Protein AF-A0AAW9N0D4-F1 (afdb_monomer)

Structure (mmCIF, N/CA/C/O backbone):
data_AF-A0AAW9N0D4-F1
#
_entry.id   AF-A0AAW9N0D4-F1
#
loop_
_atom_site.group_PDB
_atom_site.id
_atom_site.type_symbol
_atom_site.label_atom_id
_atom_site.label_alt_id
_atom_site.label_comp_id
_atom_site.label_asym_id
_atom_site.label_entity_id
_atom_site.label_seq_id
_atom_site.pdbx_PDB_ins_code
_atom_site.Cartn_x
_atom_site.Cartn_y
_atom_site.Cartn_z
_atom_site.occupancy
_atom_site.B_iso_or_equiv
_atom_site.auth_seq_id
_atom_site.auth_comp_id
_atom_site.auth_asym_id
_atom_site.auth_atom_id
_atom_site.pdbx_PDB_model_num
ATOM 1 N N . MET A 1 1 ? -12.087 -29.425 14.566 1.00 38.12 1 MET A N 1
ATOM 2 C CA . MET A 1 1 ? -10.823 -29.356 15.328 1.00 38.12 1 MET A CA 1
ATOM 3 C C . MET A 1 1 ? -10.214 -27.996 15.018 1.00 38.12 1 MET A C 1
ATOM 5 O O . MET A 1 1 ? -9.959 -27.741 13.850 1.00 38.12 1 MET A O 1
ATOM 9 N N . ALA A 1 2 ? -10.145 -27.080 15.987 1.00 46.91 2 ALA A N 1
ATOM 10 C CA . ALA A 1 2 ? -9.596 -25.742 15.750 1.00 46.91 2 ALA A CA 1
ATOM 11 C C . ALA A 1 2 ? -8.077 -25.847 15.537 1.00 46.91 2 ALA A C 1
ATOM 13 O O . A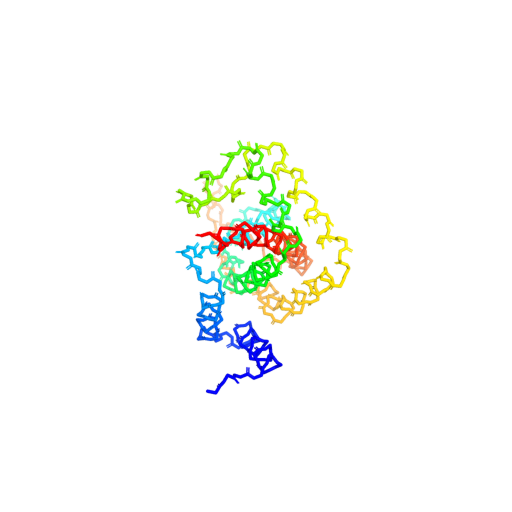LA A 1 2 ? -7.409 -26.554 16.292 1.00 46.91 2 ALA A O 1
ATOM 14 N N . LEU A 1 3 ? -7.551 -25.195 14.497 1.00 52.19 3 LEU A N 1
ATOM 15 C CA . LEU A 1 3 ? -6.110 -25.144 14.252 1.00 52.19 3 LEU A CA 1
ATOM 16 C C . LEU A 1 3 ? -5.419 -24.355 15.383 1.00 52.19 3 LEU A C 1
ATOM 18 O O . LEU A 1 3 ? -5.958 -23.334 15.818 1.00 52.19 3 LEU A O 1
ATOM 22 N N . PRO A 1 4 ? -4.238 -24.786 15.858 1.00 65.06 4 PRO A N 1
ATOM 23 C CA . PRO A 1 4 ? -3.423 -24.008 16.787 1.00 65.06 4 PRO A CA 1
ATOM 24 C C . PRO A 1 4 ? -3.141 -22.595 16.249 1.00 65.06 4 PRO A C 1
ATOM 26 O O . PRO A 1 4 ? -2.907 -22.413 15.054 1.00 65.06 4 PRO A O 1
ATOM 29 N N . ILE A 1 5 ? -3.085 -21.589 17.129 1.00 62.81 5 ILE A N 1
ATOM 30 C CA . ILE A 1 5 ? -2.833 -20.174 16.766 1.00 62.81 5 ILE A CA 1
ATOM 31 C C . ILE A 1 5 ? -1.529 -20.015 15.957 1.00 62.81 5 ILE A C 1
ATOM 33 O O . ILE A 1 5 ? -1.452 -19.227 15.012 1.00 62.81 5 ILE A O 1
ATOM 37 N N . THR A 1 6 ? -0.506 -20.806 16.284 1.00 67.31 6 THR A N 1
ATOM 38 C CA . THR A 1 6 ? 0.777 -20.873 15.568 1.00 67.31 6 THR A CA 1
ATOM 39 C C . THR A 1 6 ? 0.641 -21.357 14.125 1.00 67.31 6 THR A C 1
ATOM 41 O O . THR A 1 6 ? 1.399 -20.904 13.265 1.00 67.31 6 THR A O 1
ATOM 44 N N . ASP A 1 7 ? -0.320 -22.234 13.840 1.00 75.75 7 ASP A N 1
ATOM 45 C CA . ASP A 1 7 ? -0.542 -22.791 12.505 1.00 75.75 7 ASP A CA 1
ATOM 46 C C . ASP A 1 7 ? -1.351 -21.833 11.626 1.00 75.75 7 ASP A C 1
ATOM 48 O O . ASP A 1 7 ? -1.064 -21.705 10.438 1.00 75.75 7 ASP A O 1
ATOM 52 N N . ILE A 1 8 ? -2.273 -21.064 12.217 1.00 78.25 8 ILE A N 1
ATOM 53 C CA . ILE A 1 8 ? -3.014 -20.002 11.515 1.00 78.25 8 ILE A CA 1
ATOM 54 C C . ILE A 1 8 ? -2.066 -18.878 11.073 1.00 78.25 8 ILE A C 1
ATOM 56 O O . ILE A 1 8 ? -2.116 -18.443 9.922 1.00 78.25 8 ILE A O 1
ATOM 60 N N . LYS A 1 9 ? -1.140 -18.446 11.943 1.00 80.00 9 LYS A N 1
ATOM 61 C CA . LYS A 1 9 ? -0.142 -17.418 11.594 1.00 80.00 9 LYS A CA 1
ATOM 62 C C . LYS A 1 9 ? 0.775 -17.872 10.453 1.00 80.00 9 LYS A C 1
ATOM 64 O O . LYS A 1 9 ? 1.049 -17.097 9.539 1.00 80.00 9 LYS A O 1
ATOM 69 N N . LYS A 1 10 ? 1.228 -19.130 10.484 1.00 84.31 10 LYS A N 1
ATOM 70 C CA . LYS A 1 10 ? 2.036 -19.720 9.403 1.00 84.31 10 LYS A CA 1
ATOM 71 C C . LYS A 1 10 ? 1.251 -19.836 8.099 1.00 84.31 10 LYS A C 1
ATOM 73 O O . LYS A 1 10 ? 1.800 -19.545 7.039 1.00 84.31 10 LYS A O 1
ATOM 78 N N . LEU A 1 11 ? -0.022 -20.224 8.170 1.00 86.06 11 LEU A N 1
ATOM 79 C CA . LEU A 1 11 ? -0.902 -20.285 7.007 1.00 86.06 11 LEU A CA 1
ATOM 80 C C . LEU A 1 11 ? -1.052 -18.903 6.360 1.00 86.06 11 LEU A C 1
ATOM 82 O O . LEU A 1 11 ? -0.846 -18.785 5.156 1.00 86.06 11 LEU A O 1
ATOM 86 N N . HIS A 1 12 ? -1.313 -17.858 7.152 1.00 85.69 12 HIS A N 1
ATOM 87 C CA . HIS A 1 12 ? -1.413 -16.484 6.650 1.00 85.69 12 HIS A CA 1
ATOM 88 C C . HIS A 1 12 ? -0.135 -16.056 5.920 1.00 85.69 12 HIS A C 1
ATOM 90 O O . HIS A 1 12 ? -0.193 -15.606 4.780 1.00 85.69 12 HIS A O 1
ATOM 96 N N . GLN A 1 13 ? 1.032 -16.282 6.532 1.00 86.44 13 GLN A N 1
ATOM 97 C CA . GLN A 1 13 ? 2.329 -15.977 5.916 1.00 86.44 13 GLN A CA 1
ATOM 98 C C . GLN A 1 13 ? 2.561 -16.760 4.615 1.00 86.44 13 GLN A C 1
ATOM 100 O O . GLN A 1 13 ? 3.104 -16.219 3.654 1.00 86.44 13 GLN A O 1
ATOM 105 N N . SER A 1 14 ? 2.141 -18.028 4.562 1.00 88.56 14 SER A N 1
ATOM 106 C CA . SER A 1 14 ? 2.265 -18.853 3.358 1.00 88.56 14 SER A CA 1
ATOM 107 C C . SER A 1 14 ? 1.363 -18.362 2.227 1.00 88.56 14 SER A C 1
ATOM 109 O O . SER A 1 14 ? 1.796 -18.334 1.075 1.00 88.56 14 SER A O 1
ATOM 111 N N . LEU A 1 15 ? 0.116 -17.996 2.531 1.00 90.31 15 LEU A N 1
ATOM 112 C CA . LEU A 1 15 ? -0.821 -17.464 1.542 1.00 90.31 15 LEU A CA 1
ATOM 113 C C . LEU A 1 15 ? -0.345 -16.101 1.030 1.00 90.31 15 LEU A C 1
ATOM 115 O O . LEU A 1 15 ? -0.312 -15.876 -0.177 1.00 90.31 15 LEU A O 1
ATOM 119 N N . GLU A 1 16 ? 0.115 -15.226 1.925 1.00 88.81 16 GLU A N 1
ATOM 120 C CA . GLU A 1 16 ? 0.680 -13.927 1.556 1.00 88.81 16 GLU A CA 1
ATOM 121 C C . GLU A 1 16 ? 1.891 -14.098 0.629 1.00 88.81 16 GLU A C 1
ATOM 123 O O . GLU A 1 16 ? 1.970 -13.484 -0.439 1.00 88.81 16 GLU A O 1
ATOM 128 N N . TYR A 1 17 ? 2.802 -15.009 0.982 1.00 90.31 17 TYR A N 1
ATOM 129 C CA . TYR A 1 17 ? 3.951 -15.334 0.148 1.00 90.31 17 TYR A CA 1
ATOM 130 C C . TYR A 1 17 ? 3.528 -15.824 -1.243 1.00 90.31 17 TYR A C 1
ATOM 132 O O . TYR A 1 17 ? 4.054 -15.352 -2.252 1.00 90.31 17 TYR A O 1
ATOM 140 N N . ASN A 1 18 ? 2.572 -16.751 -1.325 1.00 90.19 18 ASN A N 1
ATOM 141 C CA . ASN A 1 18 ? 2.100 -17.288 -2.600 1.00 90.19 18 ASN A CA 1
ATOM 142 C C . ASN A 1 18 ? 1.414 -16.222 -3.461 1.00 90.19 18 ASN A C 1
ATOM 144 O O . ASN A 1 18 ? 1.662 -16.146 -4.667 1.00 90.19 18 ASN A O 1
ATOM 148 N N . PHE A 1 19 ? 0.612 -15.357 -2.848 1.00 91.75 19 PHE A N 1
ATOM 149 C CA . PHE A 1 19 ? -0.023 -14.244 -3.539 1.00 91.75 19 PHE A CA 1
ATOM 150 C C . PHE A 1 19 ? 1.011 -13.269 -4.120 1.00 91.75 19 PHE A C 1
ATOM 152 O O . PHE A 1 19 ? 0.961 -12.940 -5.309 1.00 91.75 19 PHE A O 1
ATOM 159 N N . LEU A 1 20 ? 1.983 -12.847 -3.307 1.00 90.56 20 LEU A N 1
ATOM 160 C CA . LEU A 1 20 ? 2.999 -11.879 -3.715 1.00 90.56 20 LEU A CA 1
ATOM 161 C C . LEU A 1 20 ? 3.989 -12.474 -4.721 1.00 90.56 20 LEU A C 1
ATOM 163 O O . LEU A 1 20 ? 4.249 -11.883 -5.770 1.00 90.56 20 LEU A O 1
ATOM 167 N N . TYR A 1 21 ? 4.560 -13.638 -4.416 1.00 90.31 21 TYR A N 1
ATOM 168 C CA . TYR A 1 21 ? 5.722 -14.153 -5.138 1.00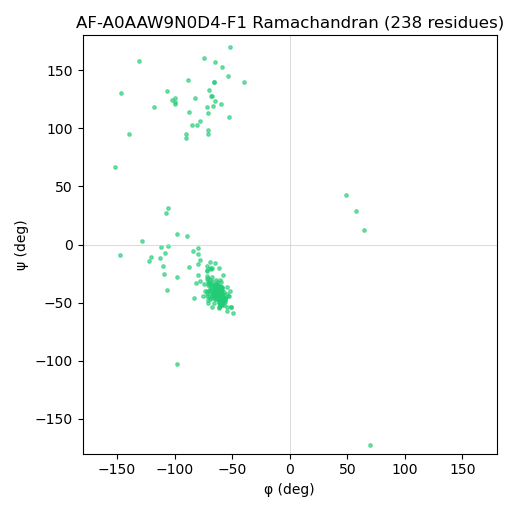 90.31 21 TYR A CA 1
ATOM 169 C C . TYR A 1 21 ? 5.386 -15.177 -6.219 1.00 90.31 21 TYR A C 1
ATOM 171 O O . TYR A 1 21 ? 6.119 -15.253 -7.208 1.00 90.31 21 TYR A O 1
ATOM 179 N N . ASN A 1 22 ? 4.285 -15.914 -6.064 1.00 89.38 22 ASN A N 1
ATOM 180 C CA . ASN A 1 22 ? 3.836 -16.926 -7.024 1.00 89.38 22 ASN A CA 1
ATOM 181 C C . ASN A 1 22 ? 2.627 -16.460 -7.850 1.00 89.38 22 ASN A C 1
ATOM 183 O O . ASN A 1 22 ? 2.193 -17.174 -8.750 1.00 89.38 22 ASN A O 1
ATOM 187 N N . LYS A 1 23 ? 2.123 -15.242 -7.591 1.00 87.62 23 LYS A N 1
ATOM 188 C CA . LYS A 1 23 ? 0.965 -14.636 -8.271 1.00 87.62 23 LYS A CA 1
ATOM 189 C C . LYS A 1 23 ? -0.308 -15.481 -8.156 1.00 87.62 23 LYS A C 1
ATOM 191 O O . LYS A 1 23 ? -1.164 -15.426 -9.038 1.00 87.62 23 LYS A O 1
ATOM 196 N N . ASP A 1 24 ? -0.429 -16.253 -7.079 1.00 89.38 24 ASP A N 1
ATOM 197 C CA . ASP A 1 24 ? -1.592 -17.100 -6.841 1.00 89.38 24 ASP A CA 1
ATOM 198 C C . ASP A 1 24 ? -2.769 -16.266 -6.317 1.00 89.38 24 ASP A C 1
ATOM 200 O O . ASP A 1 24 ? -2.792 -15.830 -5.165 1.00 89.38 24 ASP A O 1
ATOM 204 N N . LEU A 1 25 ? -3.762 -16.044 -7.179 1.00 86.56 25 LEU A N 1
ATOM 205 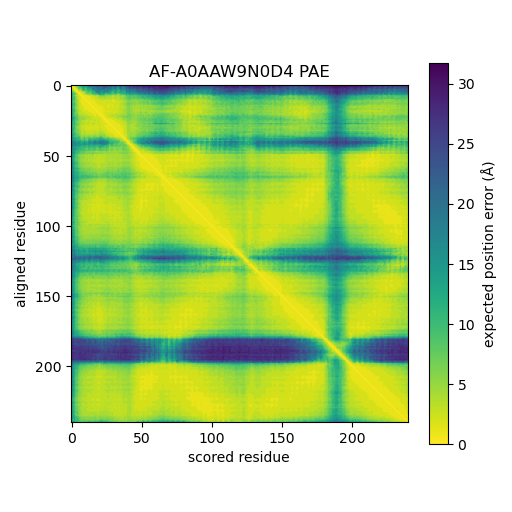C CA . LEU A 1 25 ? -4.971 -15.298 -6.829 1.00 86.56 25 LEU A CA 1
ATOM 206 C C . LEU A 1 25 ? -5.837 -16.040 -5.804 1.00 86.56 25 LEU A C 1
ATOM 208 O O . LEU A 1 25 ? -6.512 -15.391 -5.006 1.00 86.56 25 LEU A O 1
ATOM 212 N N . ASN A 1 26 ? -5.791 -17.376 -5.765 1.00 87.31 26 ASN A N 1
ATOM 213 C CA . ASN A 1 26 ? -6.556 -18.146 -4.783 1.00 87.31 26 ASN A CA 1
ATOM 214 C C . ASN A 1 26 ? -6.059 -17.869 -3.368 1.00 87.31 26 ASN A C 1
ATOM 216 O O . ASN A 1 26 ? -6.865 -17.738 -2.450 1.00 87.31 26 ASN A O 1
ATOM 220 N N . SER A 1 27 ? -4.746 -17.692 -3.204 1.00 88.56 27 SER A N 1
ATOM 221 C CA . SER A 1 27 ? -4.169 -17.303 -1.921 1.00 88.56 27 SER A CA 1
ATOM 222 C C . SER A 1 27 ? -4.734 -15.972 -1.409 1.00 88.56 27 SER A C 1
ATOM 224 O O . SER A 1 27 ? -5.032 -15.857 -0.224 1.00 88.56 27 SER A O 1
ATOM 226 N N . MET A 1 28 ? -4.990 -15.000 -2.293 1.00 86.38 28 MET A N 1
ATOM 227 C CA . MET A 1 28 ? -5.658 -13.747 -1.919 1.00 86.38 28 MET A CA 1
ATOM 228 C C . MET A 1 28 ? -7.119 -13.961 -1.513 1.00 86.38 28 MET A C 1
ATOM 230 O O . MET A 1 28 ? -7.565 -13.407 -0.513 1.00 86.38 28 MET A O 1
ATOM 234 N N . HIS A 1 29 ? -7.872 -14.761 -2.272 1.00 85.44 29 HIS A N 1
ATOM 235 C CA . HIS A 1 29 ? -9.265 -15.063 -1.933 1.00 85.44 29 HIS A CA 1
ATOM 236 C C . HIS A 1 29 ? -9.383 -15.727 -0.559 1.00 85.44 29 HIS A C 1
ATOM 238 O O . HIS A 1 29 ? -10.258 -15.361 0.222 1.00 85.44 29 HIS A O 1
ATOM 244 N N . LEU A 1 30 ? -8.470 -16.646 -0.239 1.00 85.94 30 LEU A N 1
ATOM 245 C CA . LEU A 1 30 ? -8.408 -17.285 1.072 1.00 85.94 30 LEU A CA 1
ATOM 246 C C . LEU A 1 30 ? -8.044 -16.286 2.178 1.00 85.94 30 LEU A C 1
ATOM 248 O O . LEU A 1 30 ? -8.697 -16.292 3.216 1.00 85.94 30 LEU A O 1
ATOM 252 N N . LEU A 1 31 ? -7.074 -15.390 1.952 1.00 85.56 31 LEU A N 1
ATOM 253 C CA . LEU A 1 31 ? -6.739 -14.325 2.909 1.00 85.56 31 LEU A CA 1
ATOM 254 C C . LEU A 1 31 ? -7.937 -13.412 3.203 1.00 85.56 31 LEU A C 1
ATOM 256 O O . LEU A 1 31 ? -8.205 -13.109 4.364 1.00 85.56 31 LEU A O 1
ATOM 260 N N . LEU A 1 32 ? -8.692 -13.014 2.173 1.00 84.69 32 LEU A N 1
ATOM 261 C CA . LEU A 1 32 ? -9.910 -12.217 2.352 1.00 84.69 32 LEU A CA 1
ATOM 262 C C . LEU A 1 32 ? -10.962 -12.973 3.154 1.00 84.69 32 LEU A C 1
ATOM 264 O O . LEU A 1 32 ? -11.491 -12.421 4.108 1.00 84.69 32 LEU A O 1
ATOM 268 N N . GLN A 1 33 ? -11.221 -14.238 2.821 1.00 84.25 33 GLN A N 1
ATOM 269 C CA . GLN A 1 33 ? -12.181 -15.056 3.564 1.00 84.25 33 GLN A CA 1
ATOM 270 C C . GLN A 1 33 ? -11.771 -15.235 5.030 1.00 84.25 33 GLN A C 1
ATOM 272 O O . GLN A 1 33 ? -12.620 -15.213 5.919 1.00 84.25 33 GLN A O 1
ATOM 277 N N . MET A 1 34 ? -10.474 -15.400 5.306 1.00 83.06 34 MET A N 1
ATOM 278 C CA . MET A 1 34 ? -9.965 -15.467 6.677 1.00 83.06 34 MET A CA 1
ATOM 279 C C . MET A 1 34 ? -10.247 -14.163 7.430 1.00 83.06 34 MET A C 1
ATOM 281 O O . MET A 1 34 ? -10.783 -14.207 8.535 1.00 83.06 34 MET A O 1
ATOM 285 N N . LEU A 1 35 ? -9.975 -13.012 6.814 1.00 80.12 35 LEU A N 1
ATOM 286 C CA . LEU A 1 35 ? -10.256 -11.704 7.409 1.00 80.12 35 LEU A CA 1
ATOM 287 C C . LEU A 1 35 ? -11.754 -11.440 7.582 1.00 80.12 35 LEU A C 1
ATOM 289 O O . LEU A 1 35 ? -12.167 -10.940 8.624 1.00 80.12 35 LEU A O 1
ATOM 293 N N . GLU A 1 36 ? -12.583 -11.805 6.606 1.00 81.19 36 GLU A N 1
ATOM 294 C CA . GLU A 1 36 ? -14.041 -11.686 6.691 1.00 81.19 36 GLU A CA 1
ATOM 295 C C . GLU A 1 36 ? -14.600 -12.490 7.868 1.00 81.19 36 GLU A C 1
ATOM 297 O O . GLU A 1 36 ? -15.452 -11.989 8.604 1.00 81.19 36 GLU A O 1
ATOM 302 N N . ASN A 1 37 ? -14.070 -13.694 8.098 1.00 78.31 37 ASN A N 1
ATOM 303 C CA . ASN A 1 37 ? -14.450 -14.532 9.232 1.00 78.31 37 ASN A CA 1
ATOM 304 C C . ASN A 1 37 ? -13.949 -13.980 10.577 1.00 78.31 37 ASN A C 1
ATOM 306 O O . ASN A 1 37 ? -14.683 -14.042 11.563 1.00 78.31 37 ASN A O 1
ATOM 310 N N . GLU A 1 38 ? -12.726 -13.439 10.637 1.00 72.44 38 GLU A N 1
ATOM 311 C CA . GLU A 1 38 ? -12.159 -12.853 11.863 1.00 72.44 38 GLU A CA 1
ATOM 312 C C . GLU A 1 38 ? -12.863 -11.548 12.270 1.00 72.44 38 GLU A C 1
ATOM 314 O O . GLU A 1 38 ? -13.104 -11.308 13.454 1.00 72.44 38 GLU A O 1
ATOM 319 N N . VAL A 1 39 ? -13.197 -10.705 11.292 1.00 68.06 39 VAL A N 1
ATOM 320 C CA . VAL A 1 39 ? -13.593 -9.306 11.513 1.00 68.06 39 VAL A CA 1
ATOM 321 C C . VAL A 1 39 ? -15.095 -9.069 11.276 1.00 68.06 39 VAL A C 1
ATOM 323 O O . VAL A 1 39 ? -15.613 -7.999 11.580 1.00 68.06 39 VAL A O 1
ATOM 326 N N . LYS A 1 40 ? -15.843 -10.063 10.769 1.00 67.06 40 LYS A N 1
ATOM 327 C CA . LYS A 1 40 ? -17.250 -9.901 10.335 1.00 67.06 40 LYS A CA 1
ATOM 328 C C . LYS A 1 40 ? -17.421 -8.675 9.424 1.00 67.06 40 LYS A C 1
ATOM 330 O O . LYS A 1 40 ? -18.366 -7.896 9.569 1.00 67.06 40 LYS A O 1
ATOM 335 N N . LEU A 1 41 ? -16.475 -8.499 8.499 1.00 62.28 41 LEU A N 1
ATOM 336 C CA . LEU A 1 41 ? -16.395 -7.367 7.574 1.00 62.28 41 LEU A CA 1
ATOM 337 C C . LEU A 1 41 ? -17.716 -7.172 6.822 1.00 62.28 41 LEU A C 1
ATOM 339 O O . LEU A 1 41 ? -18.050 -7.950 5.933 1.00 62.28 41 LEU A O 1
ATOM 343 N N . LYS A 1 42 ? -18.457 -6.100 7.125 1.00 58.38 42 LYS A N 1
ATOM 344 C CA . LYS A 1 42 ? -19.687 -5.778 6.382 1.00 58.38 42 LYS A CA 1
ATOM 345 C C . LYS A 1 42 ? -19.392 -5.118 5.026 1.00 58.38 42 LYS A C 1
ATOM 347 O O . LYS A 1 42 ? -20.178 -5.291 4.097 1.00 58.38 42 LYS A O 1
ATOM 352 N N . LYS A 1 43 ? -18.293 -4.348 4.891 1.00 63.00 43 LYS A N 1
ATOM 353 C CA . LYS A 1 43 ? -17.963 -3.550 3.683 1.00 63.00 43 LYS A CA 1
ATOM 354 C C . LYS A 1 43 ? -16.447 -3.341 3.470 1.00 63.00 43 LYS A C 1
ATOM 356 O O . LYS A 1 43 ? -15.963 -2.213 3.499 1.00 63.00 43 LYS A O 1
ATOM 361 N N . PHE A 1 44 ? -15.692 -4.405 3.189 1.00 67.88 44 PHE A N 1
ATOM 362 C CA . PHE A 1 44 ? -14.268 -4.294 2.837 1.00 67.88 44 PHE A CA 1
ATOM 363 C C . PHE A 1 44 ? -14.075 -3.708 1.425 1.00 67.88 44 PHE A C 1
ATOM 365 O O . PHE A 1 44 ? -14.530 -4.285 0.436 1.00 67.88 44 PHE A O 1
ATOM 372 N N . LYS A 1 45 ? -13.411 -2.548 1.302 1.00 71.81 45 LYS A N 1
ATOM 373 C CA . LYS A 1 45 ? -13.089 -1.922 0.004 1.00 71.81 45 LYS A CA 1
ATOM 374 C C . LYS A 1 45 ? -11.671 -1.334 0.012 1.00 71.81 45 LYS A C 1
ATOM 376 O O . LYS A 1 45 ? -11.502 -0.183 0.430 1.00 71.81 45 LYS A O 1
ATOM 381 N N . PRO A 1 46 ? -10.659 -2.080 -0.469 1.00 78.88 46 PRO A N 1
ATOM 382 C CA . PRO A 1 46 ? -9.290 -1.589 -0.507 1.00 78.88 46 PRO A CA 1
ATOM 383 C C . PRO A 1 46 ? -9.184 -0.409 -1.476 1.00 78.88 46 PRO A C 1
ATOM 385 O O . PRO A 1 46 ? -9.804 -0.387 -2.543 1.00 78.88 46 PRO A O 1
ATOM 388 N N . LYS A 1 47 ? -8.403 0.600 -1.089 1.00 79.88 47 LYS A N 1
ATOM 389 C CA . LYS A 1 47 ? -8.142 1.783 -1.917 1.00 79.88 47 LYS A CA 1
ATOM 390 C C . LYS A 1 47 ? -6.760 1.658 -2.543 1.00 79.88 47 LYS A C 1
ATOM 392 O O . LYS A 1 47 ? -5.779 1.567 -1.816 1.00 79.88 47 LYS A O 1
ATOM 397 N N . TYR A 1 48 ? -6.699 1.738 -3.871 1.00 87.62 48 TYR A N 1
ATOM 398 C CA . TYR A 1 48 ? -5.452 1.717 -4.637 1.00 87.62 48 TYR A CA 1
ATOM 399 C C . TYR A 1 48 ? -5.036 3.131 -5.033 1.00 87.62 48 TYR A C 1
ATOM 401 O O . TYR A 1 48 ? -5.790 3.863 -5.681 1.00 87.62 48 TYR A O 1
ATOM 409 N N . TYR A 1 49 ? -3.834 3.542 -4.646 1.00 91.06 49 TYR A N 1
ATOM 410 C CA . TYR A 1 49 ? -3.310 4.875 -4.933 1.00 91.06 49 TYR A CA 1
ATOM 411 C C . TYR A 1 49 ? -1.793 4.925 -5.127 1.00 91.06 49 TYR A C 1
ATOM 413 O O . TYR A 1 49 ? -1.286 5.961 -5.583 1.00 91.06 49 TYR A O 1
ATOM 421 N N . CYS A 1 50 ? -1.071 3.839 -4.841 1.00 95.38 50 CYS A N 1
ATOM 422 C CA . CYS A 1 50 ? 0.376 3.767 -5.024 1.00 95.38 50 CYS A CA 1
ATOM 423 C C . CYS A 1 50 ? 0.779 4.082 -6.468 1.00 95.38 50 CYS A C 1
ATOM 425 O O . CYS A 1 50 ? 1.617 4.960 -6.694 1.00 95.38 50 CYS A O 1
ATOM 427 N N . MET A 1 51 ? 0.113 3.479 -7.457 1.00 96.56 51 MET A N 1
ATOM 428 C CA . MET A 1 51 ? 0.428 3.722 -8.869 1.00 96.56 51 MET A CA 1
ATOM 429 C C . MET A 1 51 ? 0.208 5.188 -9.280 1.00 96.56 51 MET A C 1
ATOM 431 O O . MET A 1 51 ? 1.029 5.792 -9.970 1.00 96.56 51 MET A O 1
ATOM 435 N N . LYS A 1 52 ? -0.841 5.838 -8.756 1.00 96.06 52 LYS A N 1
ATOM 436 C CA . LYS A 1 52 ? -1.091 7.276 -8.972 1.00 96.06 52 LYS A CA 1
ATOM 437 C C . LYS A 1 52 ? 0.024 8.152 -8.386 1.00 96.06 52 LYS A C 1
ATOM 439 O O . LYS A 1 52 ? 0.294 9.239 -8.904 1.00 96.06 52 LYS A O 1
ATOM 444 N N . SER A 1 53 ? 0.623 7.745 -7.270 1.00 96.31 53 SER A N 1
ATOM 445 C CA . SER A 1 53 ? 1.764 8.434 -6.653 1.00 96.31 53 SER A CA 1
ATOM 446 C C . SER A 1 53 ? 3.040 8.250 -7.481 1.00 96.31 53 SER A C 1
ATOM 448 O O . SER A 1 53 ? 3.719 9.231 -7.796 1.00 96.31 53 SER A O 1
ATOM 450 N N . ILE A 1 54 ? 3.292 7.018 -7.933 1.00 97.56 54 ILE A N 1
ATOM 451 C CA . ILE A 1 54 ? 4.407 6.662 -8.817 1.00 97.56 54 ILE A CA 1
ATOM 452 C C . ILE A 1 54 ? 4.339 7.456 -10.122 1.00 97.56 54 ILE A C 1
ATOM 454 O O . ILE A 1 54 ? 5.295 8.156 -10.457 1.00 97.56 54 ILE A O 1
ATOM 458 N N . ASN A 1 55 ? 3.193 7.441 -10.807 1.00 97.00 55 ASN A N 1
ATOM 459 C CA . ASN A 1 55 ? 2.995 8.162 -12.066 1.00 97.00 55 ASN A CA 1
ATOM 460 C C . ASN A 1 55 ? 3.266 9.663 -11.906 1.00 97.00 55 ASN A C 1
ATOM 462 O O . ASN A 1 55 ? 3.939 10.262 -12.741 1.00 97.00 55 ASN A O 1
ATOM 466 N N . ARG A 1 56 ? 2.833 10.274 -10.793 1.00 96.81 56 ARG A N 1
ATOM 467 C CA . ARG A 1 56 ? 3.147 11.680 -10.482 1.00 96.81 56 ARG A CA 1
ATOM 468 C C . ARG A 1 56 ? 4.645 11.912 -10.262 1.00 96.81 56 ARG A C 1
ATOM 470 O O . ARG A 1 56 ? 5.174 12.908 -10.749 1.00 96.81 56 ARG A O 1
ATOM 477 N N . SER A 1 57 ? 5.322 11.024 -9.537 1.00 97.06 57 SER A N 1
ATOM 478 C CA . SER A 1 57 ? 6.760 11.128 -9.252 1.00 97.06 57 SER A CA 1
ATOM 479 C C . SER A 1 57 ? 7.605 10.994 -10.523 1.00 97.06 57 SER A C 1
ATOM 481 O O . SER A 1 57 ? 8.423 11.865 -10.821 1.00 97.06 57 SER A O 1
ATOM 483 N N . VAL A 1 58 ? 7.343 9.956 -11.319 1.00 96.94 58 VAL A N 1
ATOM 484 C CA . VAL A 1 58 ? 8.047 9.683 -12.580 1.00 96.94 58 VAL A CA 1
ATOM 485 C C . VAL A 1 58 ? 7.741 10.752 -13.630 1.00 96.94 58 VAL A C 1
ATOM 487 O O . VAL A 1 58 ? 8.641 11.222 -14.325 1.00 96.94 58 VAL A O 1
ATOM 490 N N . SER A 1 59 ? 6.492 11.220 -13.714 1.00 96.19 59 SER A N 1
ATOM 491 C CA . SER A 1 59 ? 6.137 12.303 -14.636 1.00 96.19 59 SER A CA 1
ATOM 492 C C . SER A 1 59 ? 6.930 13.578 -14.380 1.00 96.19 59 SER A C 1
ATOM 494 O O . SER A 1 59 ? 7.273 14.273 -15.335 1.00 96.19 59 SER A O 1
ATOM 496 N N . ARG A 1 60 ? 7.214 13.897 -13.112 1.00 95.69 60 ARG A N 1
ATOM 497 C CA . ARG A 1 60 ? 8.022 15.065 -12.746 1.00 95.69 60 ARG A CA 1
ATOM 498 C C . ARG A 1 60 ? 9.489 14.880 -13.117 1.00 95.69 60 ARG A C 1
ATOM 500 O O . ARG A 1 60 ? 10.117 15.848 -13.524 1.00 95.69 60 ARG A O 1
ATOM 507 N N . SER A 1 61 ? 10.032 13.663 -13.023 1.00 94.94 61 SER A N 1
ATOM 508 C CA . SER A 1 61 ? 11.417 13.404 -13.443 1.00 94.94 61 SER A CA 1
ATOM 509 C C . SER A 1 61 ? 11.615 13.437 -14.957 1.00 94.94 61 SER A C 1
ATOM 511 O O . SER A 1 61 ? 12.745 13.595 -15.390 1.00 94.94 61 SER A O 1
ATOM 513 N N . LEU A 1 62 ? 10.545 13.319 -15.748 1.00 93.94 62 LEU A N 1
ATOM 514 C CA . LEU A 1 62 ? 10.578 13.344 -17.215 1.00 93.94 62 LEU A CA 1
ATOM 515 C C . LEU A 1 62 ? 9.993 14.648 -17.787 1.00 93.94 62 LEU A C 1
ATOM 517 O O . LEU A 1 62 ? 9.452 14.655 -18.890 1.00 93.94 62 LEU A O 1
ATOM 521 N N . TYR A 1 63 ? 10.043 15.757 -17.037 1.00 93.00 63 TYR A N 1
ATOM 522 C CA . TYR A 1 63 ? 9.406 17.016 -17.447 1.00 93.00 63 TYR A CA 1
ATOM 523 C C . TYR A 1 63 ? 9.948 17.571 -18.775 1.00 93.00 63 TYR A C 1
ATOM 525 O O . TYR A 1 63 ? 9.189 18.204 -19.502 1.00 93.00 63 TYR A O 1
ATOM 533 N N . TYR A 1 64 ? 11.223 17.305 -19.073 1.00 90.06 64 TYR A N 1
ATOM 534 C CA . TYR A 1 64 ? 11.953 17.767 -20.257 1.00 90.06 64 TYR A CA 1
ATOM 535 C C . TYR A 1 64 ? 11.661 16.947 -21.522 1.00 90.06 64 TYR A C 1
ATOM 537 O O . TYR A 1 64 ? 12.202 17.251 -22.580 1.00 90.06 64 TYR A O 1
ATOM 545 N N . ARG A 1 65 ? 10.852 15.884 -21.421 1.00 89.25 65 ARG A N 1
ATOM 546 C CA . ARG A 1 65 ? 10.572 14.969 -22.529 1.00 89.25 65 ARG A CA 1
ATOM 547 C C . ARG A 1 65 ? 9.169 15.152 -23.090 1.00 89.25 65 ARG A C 1
ATOM 549 O O . ARG A 1 65 ? 8.181 15.078 -22.355 1.00 89.25 65 ARG A O 1
ATOM 556 N N . ASP A 1 66 ? 9.077 15.246 -24.411 1.00 85.94 66 ASP A N 1
ATOM 557 C CA . ASP A 1 66 ? 7.796 15.356 -25.120 1.00 85.94 66 ASP A CA 1
ATOM 558 C C . ASP A 1 66 ? 6.988 14.048 -25.101 1.00 85.94 66 ASP A C 1
ATOM 560 O O . ASP A 1 66 ? 5.757 14.058 -25.129 1.00 85.94 66 ASP A O 1
ATOM 564 N N . ASP A 1 67 ? 7.663 12.900 -25.025 1.00 89.12 67 ASP A N 1
ATOM 565 C CA . ASP A 1 67 ? 7.063 11.562 -24.983 1.00 89.12 67 ASP A CA 1
ATOM 566 C C . ASP A 1 67 ? 6.744 11.070 -23.560 1.00 89.12 67 ASP A C 1
ATOM 568 O O . ASP A 1 67 ? 6.309 9.928 -23.385 1.00 89.12 67 ASP A O 1
ATOM 572 N N . LYS A 1 68 ? 6.880 11.920 -22.528 1.00 91.69 68 LYS A N 1
ATOM 573 C CA . LYS A 1 68 ? 6.707 11.523 -21.115 1.00 91.69 68 LYS A CA 1
ATOM 574 C C . LYS A 1 68 ? 5.394 10.791 -20.837 1.00 91.69 68 LYS A C 1
ATOM 576 O O . LYS A 1 68 ? 5.378 9.809 -20.105 1.00 91.69 68 LYS A O 1
ATOM 581 N N . ASN A 1 69 ? 4.290 11.231 -21.443 1.00 92.12 69 ASN A N 1
ATOM 582 C CA . ASN A 1 69 ? 2.972 10.629 -21.223 1.00 92.12 69 ASN A CA 1
ATOM 583 C C . ASN A 1 69 ? 2.902 9.200 -21.774 1.00 92.12 69 ASN A C 1
ATOM 585 O O . ASN A 1 69 ? 2.245 8.343 -21.184 1.00 92.12 69 ASN A O 1
ATOM 589 N N . TYR A 1 70 ? 3.586 8.935 -22.888 1.00 90.62 70 TYR A N 1
ATOM 590 C CA . TYR A 1 70 ? 3.673 7.602 -23.473 1.00 90.62 70 TYR A CA 1
ATOM 591 C C . TYR A 1 70 ? 4.555 6.684 -22.620 1.00 90.62 70 TYR A C 1
ATOM 593 O O . TYR A 1 70 ? 4.156 5.556 -22.321 1.00 90.62 70 TYR A O 1
ATOM 601 N N . ILE A 1 71 ? 5.684 7.200 -22.124 1.00 93.38 71 ILE A N 1
ATOM 602 C CA . ILE A 1 71 ? 6.547 6.481 -21.178 1.00 93.38 71 ILE A CA 1
ATOM 603 C C . ILE A 1 71 ? 5.766 6.107 -19.911 1.00 93.38 71 ILE A C 1
ATOM 605 O O . ILE A 1 71 ? 5.757 4.942 -19.527 1.00 93.38 71 ILE A O 1
ATOM 609 N N . ILE A 1 72 ? 5.048 7.054 -19.295 1.00 95.31 72 ILE A N 1
ATOM 610 C CA . ILE A 1 72 ? 4.255 6.806 -18.077 1.00 95.31 72 ILE A CA 1
ATOM 611 C C . ILE A 1 72 ? 3.199 5.726 -18.318 1.00 95.31 72 ILE A C 1
ATOM 613 O O . ILE A 1 72 ? 3.093 4.803 -17.521 1.00 95.31 72 ILE A O 1
ATOM 617 N N . ARG A 1 73 ? 2.448 5.798 -19.425 1.00 94.56 73 ARG A N 1
ATOM 618 C CA . ARG A 1 73 ? 1.450 4.769 -19.775 1.00 94.56 73 ARG A CA 1
ATOM 619 C C . ARG A 1 73 ? 2.080 3.391 -19.969 1.00 94.56 73 ARG A C 1
ATOM 621 O O . ARG A 1 73 ? 1.461 2.385 -19.639 1.00 94.56 73 ARG A O 1
ATOM 628 N N . THR A 1 74 ? 3.291 3.342 -20.514 1.00 94.44 74 THR A N 1
ATOM 629 C CA . THR A 1 74 ? 4.032 2.091 -20.705 1.00 94.44 74 THR A CA 1
ATOM 630 C C . THR A 1 74 ? 4.485 1.519 -19.363 1.00 94.44 74 THR A C 1
ATOM 632 O O . THR A 1 74 ? 4.270 0.338 -19.109 1.00 94.44 74 THR A O 1
ATOM 635 N N . ILE A 1 75 ? 5.019 2.357 -18.464 1.00 96.31 75 ILE A N 1
ATOM 636 C CA . ILE A 1 75 ? 5.355 1.962 -17.085 1.00 96.31 75 ILE A CA 1
ATOM 637 C C . ILE A 1 75 ? 4.115 1.415 -16.377 1.00 96.31 75 ILE A C 1
ATOM 639 O O . ILE A 1 75 ? 4.163 0.307 -15.852 1.00 96.31 75 ILE A O 1
ATOM 643 N N . ASP A 1 76 ? 3.014 2.167 -16.405 1.00 95.88 76 ASP A N 1
ATOM 644 C CA . ASP A 1 76 ? 1.735 1.813 -15.788 1.00 95.88 76 ASP A CA 1
ATOM 645 C C . ASP A 1 76 ? 1.289 0.409 -16.205 1.00 95.88 76 ASP A C 1
ATOM 647 O O . ASP A 1 76 ? 1.147 -0.474 -15.363 1.00 95.88 76 ASP A O 1
ATOM 651 N N . LYS A 1 77 ? 1.229 0.139 -17.512 1.00 95.19 77 LYS A N 1
ATOM 652 C CA . LYS A 1 77 ? 0.889 -1.191 -18.037 1.00 95.19 77 LYS A CA 1
ATOM 653 C C . LYS A 1 77 ? 1.842 -2.297 -17.583 1.00 95.19 77 LYS A C 1
ATOM 655 O O . LYS A 1 77 ? 1.405 -3.422 -17.367 1.00 95.19 77 LYS A O 1
ATOM 660 N N . LEU A 1 78 ? 3.138 -2.011 -17.469 1.00 95.38 78 LEU A N 1
ATOM 661 C CA . LEU A 1 78 ? 4.139 -3.023 -17.134 1.00 95.38 78 LEU A CA 1
ATOM 662 C C . LEU A 1 78 ? 4.106 -3.430 -15.657 1.00 95.38 78 LEU A C 1
ATOM 664 O O . LEU A 1 78 ? 4.408 -4.589 -15.351 1.00 95.38 78 LEU A O 1
ATOM 668 N N . ILE A 1 79 ? 3.799 -2.498 -14.749 1.00 97.12 79 ILE A N 1
ATOM 669 C CA . ILE A 1 79 ? 4.031 -2.695 -13.308 1.00 97.12 79 ILE A CA 1
ATOM 670 C C . ILE A 1 79 ? 2.780 -2.565 -12.434 1.00 97.12 79 ILE A C 1
ATOM 672 O O . ILE A 1 79 ? 2.843 -2.984 -11.281 1.00 97.12 79 ILE A O 1
ATOM 676 N N . ASN A 1 80 ? 1.665 -2.021 -12.941 1.00 95.81 80 ASN A N 1
ATOM 677 C CA . ASN A 1 80 ? 0.472 -1.720 -12.137 1.00 95.81 80 ASN A CA 1
ATOM 678 C C . ASN A 1 80 ? -0.039 -2.934 -11.350 1.00 95.81 80 ASN A C 1
ATOM 680 O O . ASN A 1 80 ? -0.296 -2.817 -10.157 1.00 95.81 80 ASN A O 1
ATOM 684 N N . ASP A 1 81 ? -0.109 -4.112 -11.968 1.00 93.38 81 ASP A N 1
ATOM 685 C CA . ASP A 1 81 ? -0.582 -5.314 -11.272 1.00 93.38 81 ASP A CA 1
ATOM 686 C C . ASP A 1 81 ? 0.340 -5.712 -10.117 1.00 93.38 81 ASP A C 1
ATOM 688 O O . ASP A 1 81 ? -0.134 -6.062 -9.039 1.00 93.38 81 ASP A O 1
ATOM 692 N N . ASP A 1 82 ? 1.659 -5.633 -10.307 1.00 95.25 82 ASP A N 1
ATOM 693 C CA . ASP A 1 82 ? 2.607 -5.984 -9.250 1.00 95.25 82 ASP A CA 1
ATOM 694 C C . ASP A 1 82 ? 2.571 -4.952 -8.112 1.00 95.25 82 ASP A C 1
ATOM 696 O O . ASP A 1 82 ? 2.638 -5.351 -6.949 1.00 95.25 82 ASP A O 1
ATOM 700 N N . ILE A 1 83 ? 2.407 -3.662 -8.436 1.00 96.75 83 ILE A N 1
ATOM 701 C CA . ILE A 1 83 ? 2.198 -2.578 -7.462 1.00 96.75 83 ILE A CA 1
ATOM 702 C C . ILE A 1 83 ? 0.908 -2.801 -6.663 1.00 96.75 83 ILE A C 1
ATOM 704 O O . ILE A 1 83 ? 0.916 -2.705 -5.435 1.00 96.75 83 ILE A O 1
ATOM 708 N N . ASN A 1 84 ? -0.189 -3.143 -7.338 1.00 94.31 84 ASN A N 1
ATOM 709 C CA . ASN A 1 84 ? -1.482 -3.352 -6.694 1.00 94.31 84 ASN A CA 1
ATOM 710 C C . ASN A 1 84 ? -1.479 -4.588 -5.790 1.00 94.31 84 ASN A C 1
ATOM 712 O O . ASN A 1 84 ? -2.124 -4.561 -4.745 1.00 94.31 84 ASN A O 1
ATOM 716 N N . ARG A 1 85 ? -0.738 -5.654 -6.137 1.00 93.69 85 ARG A N 1
ATOM 717 C CA . ARG A 1 85 ? -0.625 -6.840 -5.268 1.00 93.69 85 ARG A CA 1
ATOM 718 C C . ARG A 1 85 ? -0.004 -6.501 -3.919 1.00 93.69 85 ARG A C 1
AT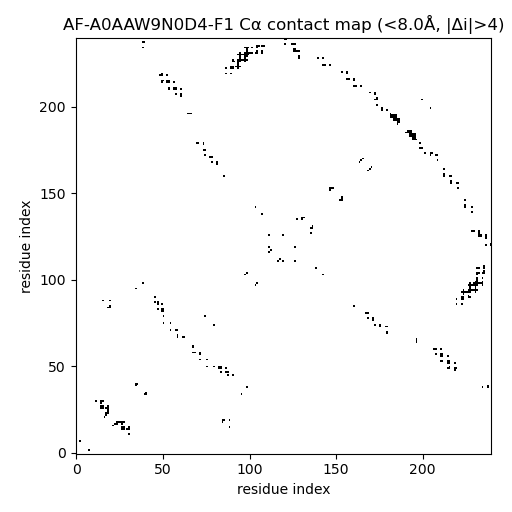OM 720 O O . ARG A 1 85 ? -0.607 -6.783 -2.888 1.00 93.69 85 ARG A O 1
ATOM 727 N N . LEU A 1 86 ? 1.168 -5.871 -3.905 1.00 95.25 86 LEU A N 1
ATOM 728 C CA . LEU A 1 86 ? 1.817 -5.543 -2.635 1.00 95.25 86 LEU A CA 1
ATOM 729 C C . LEU A 1 86 ? 1.081 -4.415 -1.883 1.00 95.25 86 LEU A C 1
ATOM 731 O O . LEU A 1 86 ? 1.011 -4.464 -0.656 1.00 95.25 86 LEU A O 1
ATOM 735 N N . GLU A 1 87 ? 0.454 -3.466 -2.589 1.00 95.56 87 GLU A N 1
ATOM 736 C CA . GLU A 1 87 ? -0.428 -2.465 -1.965 1.00 95.56 87 GLU A CA 1
ATOM 737 C C . GLU A 1 87 ? -1.608 -3.118 -1.243 1.00 95.56 87 GLU A C 1
ATOM 739 O O . GLU A 1 87 ? -1.884 -2.778 -0.095 1.00 95.56 87 GLU A O 1
ATOM 744 N N . LEU A 1 88 ? -2.258 -4.094 -1.878 1.00 93.00 88 LEU A N 1
ATOM 745 C CA . LEU A 1 88 ? -3.352 -4.844 -1.275 1.00 93.00 88 LEU A CA 1
ATOM 746 C C . LEU A 1 88 ? -2.889 -5.649 -0.058 1.00 93.00 88 LEU A C 1
ATOM 748 O O . LEU A 1 88 ? -3.533 -5.577 0.980 1.00 93.00 88 LEU A O 1
ATOM 752 N N . SER A 1 89 ? -1.760 -6.355 -0.161 1.00 92.31 89 SER A N 1
ATOM 753 C CA . SER A 1 89 ? -1.178 -7.103 0.965 1.00 92.31 89 SER A CA 1
ATOM 754 C C . SER A 1 89 ? -0.917 -6.191 2.164 1.00 92.31 89 SER A C 1
ATOM 756 O O . SER A 1 89 ? -1.350 -6.465 3.277 1.00 92.31 89 SER A O 1
ATOM 758 N N . THR A 1 90 ? -0.299 -5.033 1.913 1.00 93.88 90 THR A N 1
ATOM 759 C CA . THR A 1 90 ? 0.009 -4.043 2.957 1.00 93.88 90 THR A CA 1
ATOM 760 C C . THR A 1 90 ? -1.260 -3.440 3.560 1.00 93.88 90 THR A C 1
ATOM 762 O O . THR A 1 90 ? -1.303 -3.165 4.757 1.00 93.88 90 THR A O 1
ATOM 765 N N . TYR A 1 91 ? -2.300 -3.241 2.747 1.00 93.69 91 TYR A N 1
ATOM 766 C CA . TYR A 1 91 ? -3.603 -2.785 3.220 1.00 93.69 91 TYR A CA 1
ATOM 767 C C . TYR A 1 91 ? -4.253 -3.810 4.159 1.00 93.69 91 TYR A C 1
ATOM 769 O O . TYR A 1 91 ? -4.793 -3.429 5.192 1.00 93.69 91 TYR A O 1
ATOM 777 N N . LEU A 1 92 ? -4.216 -5.103 3.819 1.00 90.50 92 LEU A N 1
ATOM 778 C CA . LEU A 1 92 ? -4.760 -6.154 4.686 1.00 90.50 92 LEU A CA 1
ATOM 779 C C . LEU A 1 92 ? -4.014 -6.230 6.017 1.00 90.50 92 LEU A C 1
ATOM 781 O O . LEU A 1 92 ? -4.650 -6.295 7.068 1.00 90.50 92 LEU A O 1
ATOM 785 N N . ASP A 1 93 ? -2.685 -6.173 5.963 1.00 90.75 93 ASP A N 1
ATOM 786 C CA . ASP A 1 93 ? -1.828 -6.178 7.145 1.00 90.75 93 ASP A CA 1
ATOM 787 C C . ASP A 1 93 ? -2.154 -5.001 8.071 1.00 90.75 93 ASP A C 1
ATOM 789 O O . ASP A 1 93 ? -2.406 -5.201 9.259 1.00 90.75 93 ASP A O 1
ATOM 793 N N . GLY A 1 94 ? -2.203 -3.779 7.531 1.00 93.38 94 GLY A N 1
ATOM 794 C CA . GLY A 1 94 ? -2.524 -2.592 8.321 1.00 93.38 94 GLY A CA 1
ATOM 795 C C . GLY A 1 94 ? -3.930 -2.657 8.908 1.00 93.38 94 GLY A C 1
ATOM 796 O O . GLY A 1 94 ? -4.096 -2.419 10.102 1.00 93.38 94 GLY A O 1
ATOM 797 N N . TYR A 1 95 ? -4.920 -3.073 8.114 1.00 92.31 95 TYR A N 1
ATOM 798 C CA . TYR A 1 95 ? -6.293 -3.257 8.579 1.00 92.31 95 TYR A CA 1
ATOM 799 C C . TYR A 1 95 ? -6.397 -4.281 9.719 1.00 92.31 95 TYR A C 1
ATOM 801 O O . TYR A 1 95 ? -6.977 -3.980 10.762 1.00 92.31 95 TYR A O 1
ATOM 809 N N . SER A 1 96 ? -5.802 -5.469 9.560 1.00 90.25 96 SER A N 1
ATOM 810 C CA . SER A 1 96 ? -5.792 -6.508 10.599 1.00 90.25 96 SER A CA 1
ATOM 811 C C . SER A 1 96 ? -5.112 -6.019 11.878 1.00 90.25 96 SER A C 1
ATOM 813 O O . SER A 1 96 ? -5.606 -6.293 12.971 1.00 90.25 96 SER A O 1
ATOM 815 N N . SER A 1 97 ? -3.983 -5.316 11.759 1.00 92.69 97 SER A N 1
ATOM 816 C CA . SER A 1 97 ? -3.275 -4.753 12.912 1.00 92.69 97 SER A CA 1
ATOM 817 C C . SER A 1 97 ? -4.131 -3.730 13.654 1.00 92.69 97 SER A C 1
ATOM 819 O O . SER A 1 97 ? -4.258 -3.828 14.869 1.00 92.69 97 SER A O 1
ATOM 821 N N . GLY A 1 98 ? -4.772 -2.804 12.934 1.00 93.50 98 GLY A N 1
ATOM 822 C CA . GLY A 1 98 ? -5.650 -1.801 13.539 1.00 93.50 98 GLY A CA 1
ATOM 823 C C . GLY A 1 98 ? -6.873 -2.420 14.206 1.00 93.50 98 GLY A C 1
ATOM 824 O O . GLY A 1 98 ? -7.233 -2.049 15.317 1.00 93.50 98 GLY A O 1
ATOM 825 N N . TYR A 1 99 ? -7.478 -3.430 13.581 1.00 91.31 99 TYR A N 1
ATOM 826 C CA . TYR A 1 99 ? -8.629 -4.117 14.164 1.00 91.31 99 TYR A CA 1
ATOM 827 C C . TYR A 1 99 ? -8.294 -4.853 15.471 1.00 91.31 99 TYR A C 1
ATOM 829 O O . TYR A 1 99 ? -9.142 -4.997 16.350 1.00 91.31 99 TYR A O 1
ATOM 837 N N . LYS A 1 100 ? -7.053 -5.330 15.609 1.00 91.81 100 LYS A N 1
ATOM 838 C CA . LYS A 1 100 ? -6.562 -6.027 16.807 1.00 91.81 100 LYS A CA 1
ATOM 839 C C . LYS A 1 100 ? -6.077 -5.063 17.898 1.00 91.81 100 LYS A C 1
ATOM 841 O O . LYS A 1 100 ? -5.753 -5.527 18.989 1.00 91.81 100 LYS A O 1
ATOM 846 N N . ASP A 1 101 ? -6.040 -3.757 17.633 1.00 94.75 101 ASP A N 1
ATOM 847 C CA . ASP A 1 101 ? -5.560 -2.757 18.582 1.00 94.75 101 ASP A CA 1
ATOM 848 C C . ASP A 1 101 ? -6.689 -2.223 19.473 1.00 94.75 101 ASP A C 1
ATOM 850 O O . ASP A 1 101 ? -7.428 -1.297 19.128 1.00 94.75 101 ASP A O 1
ATOM 854 N N . ASP A 1 102 ? -6.823 -2.817 20.659 1.00 94.75 102 ASP A N 1
ATOM 855 C CA . ASP A 1 102 ? -7.829 -2.385 21.626 1.00 94.75 102 ASP A CA 1
ATOM 856 C C . ASP A 1 102 ? -7.496 -1.028 22.275 1.00 94.75 102 ASP A C 1
ATOM 858 O O . ASP A 1 102 ? -8.417 -0.354 22.736 1.00 94.75 102 ASP A O 1
ATOM 862 N N . TYR A 1 103 ? -6.226 -0.599 22.304 1.00 95.44 103 TYR A N 1
ATOM 863 C CA . TYR A 1 103 ? -5.835 0.677 22.912 1.00 95.44 103 TYR A CA 1
ATOM 864 C C . TYR A 1 103 ? -6.391 1.848 22.101 1.00 95.44 103 TYR A C 1
ATOM 866 O O . TYR A 1 103 ? -7.135 2.678 22.632 1.00 95.44 103 TYR A O 1
ATOM 874 N N . TYR A 1 104 ? -6.106 1.873 20.798 1.00 95.31 104 TYR A N 1
ATOM 875 C CA . TYR A 1 104 ? -6.645 2.908 19.922 1.00 95.31 104 TYR A CA 1
ATOM 876 C C . TYR A 1 104 ? -8.151 2.764 19.714 1.00 95.31 104 TYR A C 1
ATOM 878 O O . TYR A 1 104 ? -8.838 3.778 19.593 1.00 95.31 104 TYR A O 1
ATOM 886 N N . ALA A 1 105 ? -8.693 1.540 19.747 1.00 94.38 105 ALA A N 1
ATOM 887 C CA . ALA A 1 105 ? -10.138 1.345 19.677 1.00 94.38 105 ALA A CA 1
ATOM 888 C C . ALA A 1 105 ? -10.850 1.989 20.875 1.00 94.38 105 ALA A C 1
ATOM 890 O O . ALA A 1 105 ? -11.819 2.717 20.681 1.00 94.38 105 ALA A O 1
ATOM 891 N N . ASN A 1 106 ? -10.343 1.803 22.098 1.00 94.12 106 ASN A N 1
ATOM 892 C CA . ASN A 1 106 ? -10.911 2.439 23.291 1.00 94.12 106 ASN A CA 1
ATOM 893 C C . ASN A 1 106 ? -10.869 3.973 23.196 1.00 94.12 106 ASN A C 1
ATOM 895 O O . ASN A 1 106 ? -11.841 4.639 23.543 1.00 94.12 106 ASN A O 1
ATOM 899 N N . MET A 1 107 ? -9.769 4.531 22.684 1.00 93.38 107 MET A N 1
ATOM 900 C CA . MET A 1 107 ? -9.615 5.979 22.514 1.00 93.38 107 MET A CA 1
ATOM 901 C C . MET A 1 107 ? -10.601 6.550 21.483 1.00 93.38 107 MET A C 1
ATOM 903 O O . MET A 1 107 ? -11.217 7.591 21.713 1.00 93.38 107 MET A O 1
ATOM 907 N N . ILE A 1 108 ? -10.794 5.854 20.358 1.00 92.75 108 ILE A N 1
ATOM 908 C CA . ILE A 1 108 ? -11.790 6.233 19.349 1.00 92.75 108 ILE A CA 1
ATOM 909 C C . ILE A 1 108 ? -13.215 6.106 19.904 1.00 92.75 108 ILE A C 1
ATOM 911 O O . ILE A 1 108 ? -14.067 6.950 19.624 1.00 92.75 108 ILE A O 1
ATOM 915 N N . GLU A 1 109 ? -13.487 5.066 20.688 1.00 92.06 109 GLU A N 1
ATOM 916 C CA . GLU A 1 109 ? -14.786 4.840 21.317 1.00 92.06 109 GLU A CA 1
ATOM 917 C C . GLU A 1 109 ? -15.146 5.958 22.304 1.00 92.06 109 GLU A C 1
ATOM 919 O O . GLU A 1 109 ? -16.255 6.491 22.250 1.00 92.06 109 GLU A O 1
ATOM 924 N N . GLU A 1 110 ? -14.205 6.368 23.157 1.00 91.50 110 GLU A N 1
ATOM 925 C CA . GLU A 1 110 ? -14.380 7.499 24.072 1.00 91.50 110 GLU A CA 1
ATOM 926 C C . GLU A 1 110 ? -14.642 8.808 23.309 1.00 91.50 110 GLU A C 1
ATOM 928 O O . GLU A 1 110 ? -15.554 9.572 23.655 1.00 91.50 110 GLU A O 1
ATOM 933 N N . LEU A 1 111 ? -13.906 9.038 22.216 1.00 90.38 111 LEU A N 1
ATOM 934 C CA . LEU A 1 111 ? -14.125 10.186 21.339 1.00 90.38 111 LEU A CA 1
ATOM 935 C C . LEU A 1 111 ? -15.533 10.165 20.721 1.00 90.38 111 LEU A C 1
ATOM 937 O O . LEU A 1 111 ? -16.244 11.171 20.764 1.00 90.38 111 LEU A O 1
ATOM 941 N N . ALA A 1 112 ? -15.964 9.020 20.187 1.00 89.12 112 ALA A N 1
ATOM 942 C CA . ALA A 1 112 ? -17.291 8.847 19.597 1.00 89.12 112 ALA A CA 1
ATOM 943 C C . ALA A 1 112 ? -18.416 9.065 20.613 1.00 89.12 112 ALA A C 1
ATOM 945 O O . ALA A 1 112 ? -19.375 9.783 20.321 1.00 89.12 112 ALA A O 1
ATOM 946 N N . LEU A 1 113 ? -18.277 8.514 21.822 1.00 88.81 113 LEU A N 1
ATOM 947 C CA . LEU A 1 113 ? -19.220 8.729 22.920 1.00 88.81 113 LEU A CA 1
ATOM 948 C C . LEU A 1 113 ? -19.329 10.207 23.296 1.00 88.81 113 LEU A C 1
ATOM 950 O O . LEU A 1 113 ? -20.428 10.685 23.576 1.00 88.81 113 LEU A O 1
ATOM 954 N N . THR A 1 114 ? -18.211 10.931 23.271 1.00 87.38 114 THR A N 1
ATOM 955 C CA . THR A 1 114 ? -18.164 12.356 23.612 1.00 87.38 114 THR A CA 1
ATOM 956 C C . THR A 1 114 ? -18.816 13.232 22.541 1.00 87.38 114 THR A C 1
ATOM 958 O O . THR A 1 114 ? -19.508 14.191 22.877 1.00 87.38 114 THR A O 1
ATOM 961 N N . ILE A 1 115 ? -18.604 12.927 21.255 1.00 85.62 115 ILE A N 1
ATOM 962 C CA . ILE A 1 115 ? -19.102 13.750 20.139 1.00 85.62 115 ILE A CA 1
ATOM 963 C C . ILE A 1 115 ? -20.558 13.419 19.791 1.00 85.62 115 ILE A C 1
ATOM 965 O O . ILE A 1 115 ? -21.367 14.326 19.601 1.00 85.62 115 ILE A O 1
ATOM 969 N N . PHE A 1 116 ? -20.899 12.133 19.685 1.00 83.94 116 PHE A N 1
ATOM 970 C CA . PHE A 1 116 ? -22.187 11.683 19.147 1.00 83.94 116 PHE A CA 1
ATOM 971 C C . PHE A 1 116 ? -23.098 11.016 20.185 1.00 83.94 116 PHE A C 1
ATOM 973 O O . PHE A 1 116 ? -24.272 10.768 19.903 1.00 83.94 116 PHE A O 1
ATOM 980 N N . GLY A 1 117 ? -22.584 10.698 21.375 1.00 83.25 117 GLY A N 1
ATOM 981 C CA . GLY A 1 117 ? -23.311 9.908 22.365 1.00 83.25 117 GLY A CA 1
ATOM 982 C C . GLY A 1 117 ? -23.482 8.441 21.952 1.00 83.25 117 GLY A C 1
ATOM 983 O O . GLY A 1 117 ? -22.930 7.966 20.963 1.00 83.25 117 GLY A O 1
ATOM 984 N N . ARG A 1 118 ? -24.273 7.685 22.724 1.00 80.06 118 ARG A N 1
ATOM 985 C CA . ARG A 1 118 ? -24.412 6.222 22.558 1.00 80.06 118 ARG A CA 1
ATOM 986 C C . ARG A 1 118 ? -25.189 5.795 21.312 1.00 80.06 118 ARG A C 1
ATOM 988 O O . ARG A 1 118 ? -25.051 4.658 20.879 1.00 80.06 118 ARG A O 1
ATOM 995 N N . GLU A 1 119 ? -26.019 6.669 20.745 1.00 76.94 119 GLU A N 1
ATOM 996 C CA . GLU A 1 119 ? -26.882 6.306 19.612 1.00 76.94 119 GLU A CA 1
ATOM 997 C C . GLU A 1 119 ? -26.109 6.039 18.313 1.00 76.94 119 GLU A C 1
ATOM 999 O O . GLU A 1 119 ? -26.626 5.344 17.436 1.00 76.94 119 GLU A O 1
ATOM 1004 N N . CYS A 1 120 ? -24.882 6.557 18.186 1.00 74.81 120 CYS A N 1
ATOM 1005 C CA . CYS A 1 120 ? -24.082 6.398 16.973 1.00 74.81 120 CYS A CA 1
ATOM 1006 C C . CYS A 1 120 ? -23.727 4.933 16.676 1.00 74.81 120 CYS A C 1
ATOM 1008 O O . CYS A 1 120 ? -23.756 4.532 15.513 1.00 74.81 120 CYS A O 1
ATOM 1010 N N . PHE A 1 121 ? -23.500 4.113 17.707 1.00 77.56 121 PHE A N 1
ATOM 1011 C CA . PHE A 1 121 ? -23.104 2.710 17.547 1.00 77.56 121 PHE A CA 1
ATOM 1012 C C . PHE A 1 121 ? -24.237 1.807 17.047 1.00 77.56 121 PHE A C 1
ATOM 1014 O O . PHE A 1 121 ? -23.982 0.826 16.361 1.00 77.56 121 PHE A O 1
ATOM 1021 N N . TYR A 1 122 ? -25.496 2.158 17.324 1.00 70.50 122 TYR A N 1
ATOM 1022 C CA . TYR A 1 122 ? -26.656 1.353 16.914 1.00 70.50 122 TYR A CA 1
ATOM 1023 C C . TYR A 1 122 ? -27.172 1.697 15.511 1.00 70.50 122 TYR A C 1
ATOM 1025 O O . TYR A 1 122 ? -27.915 0.919 14.915 1.00 70.50 122 TYR A O 1
ATOM 1033 N N . LYS A 1 123 ? -26.829 2.885 14.998 1.00 64.69 123 LYS A N 1
ATOM 1034 C CA . LYS A 1 123 ? -27.343 3.420 13.725 1.00 64.69 123 LYS A CA 1
ATOM 1035 C C . LYS A 1 123 ? -26.286 3.474 12.616 1.00 64.69 123 LYS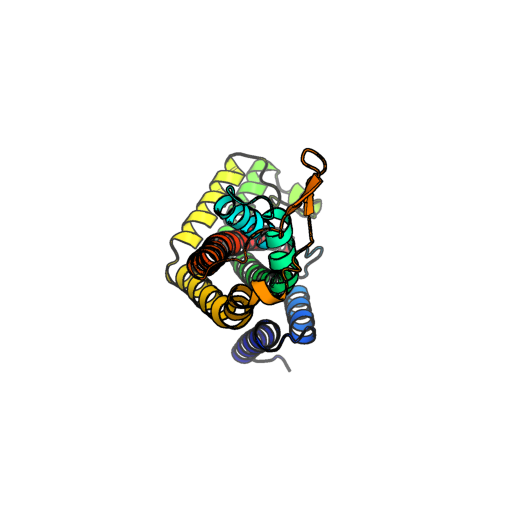 A C 1
ATOM 1037 O O . LYS A 1 123 ? -26.655 3.601 11.450 1.00 64.69 123 LYS A O 1
ATOM 1042 N N . GLY A 1 124 ? -24.997 3.421 12.956 1.00 62.22 124 GLY A N 1
ATOM 1043 C CA . GLY A 1 124 ? -23.901 3.673 12.023 1.00 62.22 124 GLY A CA 1
ATOM 1044 C C . GLY A 1 124 ? -23.236 2.412 11.473 1.00 62.22 124 GLY A C 1
ATOM 1045 O O . GLY A 1 124 ? -22.704 1.605 12.222 1.00 62.22 124 GLY A O 1
ATOM 1046 N N . ASP A 1 125 ? -23.162 2.308 10.143 1.00 68.31 125 ASP A N 1
ATOM 1047 C CA . ASP A 1 125 ? -22.227 1.403 9.448 1.00 68.31 125 ASP A CA 1
ATOM 1048 C C . ASP A 1 125 ? -20.795 1.984 9.379 1.00 68.31 125 ASP A C 1
ATOM 1050 O O . ASP A 1 125 ? -19.885 1.333 8.870 1.00 68.31 125 ASP A O 1
ATOM 1054 N N . ILE A 1 126 ? -20.609 3.250 9.777 1.00 74.44 126 ILE A N 1
ATOM 1055 C CA . ILE A 1 126 ? -19.382 4.037 9.597 1.00 74.44 126 ILE A CA 1
ATOM 1056 C C . ILE A 1 126 ? -19.231 4.986 10.794 1.00 74.44 126 ILE A C 1
ATOM 1058 O O . ILE A 1 126 ? -20.171 5.710 11.112 1.00 74.44 126 ILE A O 1
ATOM 1062 N N . LEU A 1 127 ? -18.042 5.003 11.411 1.00 81.38 127 LEU A N 1
ATOM 1063 C CA . LEU A 1 127 ? -17.671 5.930 12.489 1.00 81.38 127 LEU A CA 1
ATOM 1064 C C . LEU A 1 127 ? -16.858 7.133 11.949 1.00 81.38 127 LEU A C 1
ATOM 1066 O O . LEU A 1 127 ? -17.422 7.994 11.283 1.00 81.38 127 LEU A O 1
ATOM 1070 N N . PHE A 1 128 ? -15.531 7.161 12.118 1.00 83.62 128 PHE A N 1
ATOM 1071 C CA . PHE A 1 128 ? -14.644 8.248 11.665 1.00 83.62 128 PHE A CA 1
ATOM 1072 C C . PHE A 1 128 ? -13.810 7.886 10.423 1.00 83.62 128 PHE A C 1
ATOM 1074 O O . PHE A 1 128 ? -12.686 8.347 10.220 1.00 83.62 128 PHE A O 1
ATOM 1081 N N . HIS A 1 129 ? -14.346 7.046 9.535 1.00 80.94 129 HIS A N 1
ATOM 1082 C CA . HIS A 1 129 ? -13.655 6.638 8.298 1.00 80.94 129 HIS A CA 1
ATOM 1083 C C . HIS A 1 129 ? -13.346 7.810 7.350 1.00 80.94 129 HIS A C 1
ATOM 1085 O O . HIS A 1 129 ? -12.502 7.700 6.453 1.00 80.94 129 HIS A O 1
ATOM 1091 N N . GLN A 1 130 ? -14.056 8.920 7.517 1.00 81.44 130 GLN A N 1
ATOM 1092 C CA . GLN A 1 130 ? -13.746 10.200 6.905 1.00 81.44 130 GLN A CA 1
ATOM 1093 C C . GLN A 1 130 ? -13.477 11.175 8.043 1.00 81.44 130 GLN A C 1
ATOM 1095 O O . GLN A 1 130 ? -14.362 11.390 8.863 1.00 81.44 130 GLN A O 1
ATOM 1100 N N . ILE A 1 131 ? -12.260 11.715 8.082 1.00 81.31 131 ILE A N 1
ATOM 1101 C CA . ILE A 1 131 ? -11.858 12.704 9.080 1.00 81.31 131 ILE A CA 1
ATOM 1102 C C . ILE A 1 131 ? -12.587 14.006 8.753 1.00 81.31 131 ILE A C 1
ATOM 1104 O O . ILE A 1 131 ? -12.334 14.606 7.705 1.00 81.31 131 ILE A O 1
ATOM 1108 N N . ASN A 1 132 ? -13.495 14.412 9.632 1.00 82.44 132 ASN A N 1
ATOM 1109 C CA . ASN A 1 132 ? -14.360 15.577 9.461 1.00 82.44 132 ASN A CA 1
ATOM 1110 C C . ASN A 1 132 ? -14.181 16.624 10.569 1.00 82.44 132 ASN A C 1
ATOM 1112 O O . ASN A 1 132 ? -14.690 17.737 10.433 1.00 82.44 132 ASN A O 1
ATOM 1116 N N . SER A 1 133 ? -13.463 16.299 11.647 1.00 85.06 133 SER A N 1
ATOM 1117 C CA . SER A 1 133 ? -13.193 17.221 12.752 1.00 85.06 133 SER A CA 1
ATOM 1118 C C . SER A 1 133 ? -11.713 17.270 13.137 1.00 85.06 133 SER A C 1
ATOM 1120 O O . SER A 1 133 ? -10.946 16.349 12.866 1.00 85.06 133 SER A O 1
ATOM 1122 N N . GLU A 1 134 ? -11.310 18.363 13.786 1.00 86.81 134 GLU A N 1
ATOM 1123 C CA . GLU A 1 134 ? -9.940 18.557 14.282 1.00 86.81 134 GLU A CA 1
ATOM 1124 C C . GLU A 1 134 ? -9.560 17.499 15.326 1.00 86.81 134 GLU A C 1
ATOM 1126 O O . GLU A 1 134 ? -8.479 16.930 15.259 1.00 86.81 134 GLU A O 1
ATOM 1131 N N . LYS A 1 135 ? -10.491 17.126 16.211 1.00 86.00 135 LYS A N 1
ATOM 1132 C CA . LYS A 1 135 ? -10.263 16.073 17.213 1.00 86.00 135 LYS A CA 1
ATOM 1133 C C . LYS A 1 135 ? -10.027 14.697 16.587 1.00 86.00 135 LYS A C 1
ATOM 1135 O O . LYS A 1 135 ? -9.213 13.921 17.076 1.00 86.00 135 LYS A O 1
ATOM 1140 N N . GLU A 1 136 ? -10.739 14.378 15.504 1.00 87.50 136 GLU A N 1
ATOM 1141 C CA . GLU A 1 136 ? -10.487 13.149 14.739 1.00 87.50 136 GLU A CA 1
ATOM 1142 C C . GLU A 1 136 ? -9.100 13.170 14.095 1.00 87.50 136 GLU A C 1
ATOM 1144 O O . GLU A 1 136 ? -8.416 12.147 14.069 1.00 87.50 136 GLU A O 1
ATOM 1149 N N . LEU A 1 137 ? -8.683 14.337 13.592 1.00 89.38 137 LEU A N 1
ATOM 1150 C CA . LEU A 1 137 ? -7.368 14.519 12.993 1.00 89.38 137 LEU A CA 1
ATOM 1151 C C . LEU A 1 137 ? -6.251 14.345 14.027 1.00 89.38 137 LEU A C 1
ATOM 1153 O O . LEU A 1 137 ? -5.300 13.631 13.740 1.00 89.38 137 LEU A O 1
ATOM 1157 N N . GLU A 1 138 ? -6.386 14.909 15.229 1.00 90.50 138 GLU A N 1
ATOM 1158 C CA . GLU A 1 138 ? -5.407 14.752 16.317 1.00 90.50 138 GLU A CA 1
ATOM 1159 C C . GLU A 1 138 ? -5.166 13.276 16.663 1.00 90.50 138 GLU A C 1
ATOM 1161 O O . GLU A 1 138 ? -4.025 12.823 16.779 1.00 90.50 138 GLU A O 1
ATOM 1166 N N . VAL A 1 139 ? -6.245 12.498 16.785 1.00 91.31 139 VAL A N 1
ATOM 1167 C CA . VAL A 1 139 ? -6.162 11.059 17.063 1.00 91.31 139 VAL A CA 1
ATOM 1168 C C . VAL A 1 139 ? -5.518 10.305 15.896 1.00 91.31 139 VAL A C 1
ATOM 1170 O O . VAL A 1 139 ? -4.664 9.442 16.112 1.00 91.31 139 VAL A O 1
ATOM 1173 N N . TYR A 1 140 ? -5.892 10.640 14.659 1.00 93.38 140 TYR A N 1
ATOM 1174 C CA . TYR A 1 140 ? -5.282 10.053 13.470 1.00 93.38 140 TYR A CA 1
ATOM 1175 C C . TYR A 1 140 ? -3.777 10.363 13.385 1.00 93.38 140 TYR A C 1
ATOM 1177 O O . TYR A 1 140 ? -2.985 9.463 13.114 1.00 93.38 140 TYR A O 1
ATOM 1185 N N . GLU A 1 141 ? -3.365 11.604 13.648 1.00 93.69 141 GLU A N 1
ATOM 1186 C CA . GLU A 1 141 ? -1.960 12.026 13.639 1.00 93.69 141 GLU A CA 1
ATOM 1187 C C . GLU A 1 141 ? -1.150 11.343 14.744 1.00 93.69 141 GLU A C 1
ATOM 1189 O O . GLU A 1 141 ? 0.014 10.997 14.537 1.00 93.69 141 GLU A O 1
ATOM 1194 N N . LEU A 1 142 ? -1.766 11.082 15.898 1.00 94.56 142 LEU A N 1
ATOM 1195 C CA . LEU A 1 142 ? -1.136 10.330 16.978 1.00 94.56 142 LEU A CA 1
ATOM 1196 C C . LEU A 1 142 ? -0.869 8.870 16.575 1.00 94.56 142 LEU A C 1
ATOM 1198 O O . LEU A 1 142 ? 0.214 8.354 16.853 1.00 94.56 142 LEU A O 1
ATOM 1202 N N . ILE A 1 143 ? -1.815 8.226 15.883 1.00 94.19 143 ILE A N 1
ATOM 1203 C CA . ILE A 1 143 ? -1.633 6.883 15.302 1.00 94.19 143 ILE A CA 1
ATOM 1204 C C . ILE A 1 143 ? -0.574 6.906 14.194 1.00 94.19 143 ILE A C 1
ATOM 1206 O O . ILE A 1 143 ? 0.291 6.037 14.128 1.00 94.19 143 ILE A O 1
ATOM 1210 N N . GLU A 1 144 ? -0.622 7.899 13.306 1.00 94.38 144 GLU A N 1
ATOM 1211 C CA . GLU A 1 144 ? 0.376 8.051 12.247 1.00 94.38 144 GLU A CA 1
ATOM 1212 C C . GLU A 1 144 ? 1.783 8.175 12.838 1.00 94.38 144 GLU A C 1
ATOM 1214 O O . GLU A 1 144 ? 2.702 7.490 12.384 1.00 94.38 144 GLU A O 1
ATOM 1219 N N . LYS A 1 145 ? 1.944 8.996 13.878 1.00 95.19 145 LYS A N 1
ATOM 1220 C CA . LYS A 1 145 ? 3.216 9.185 14.566 1.00 95.19 145 LYS A CA 1
ATOM 1221 C C . LYS A 1 145 ? 3.696 7.904 15.246 1.00 95.19 145 LYS A C 1
ATOM 1223 O O . LYS A 1 145 ? 4.856 7.547 15.064 1.00 95.19 145 LYS A O 1
ATOM 1228 N N . SER A 1 146 ? 2.832 7.187 15.969 1.00 93.88 146 SER A N 1
ATOM 1229 C CA . SER A 1 146 ? 3.236 5.950 16.651 1.00 93.88 146 SER A CA 1
ATOM 1230 C C . SER A 1 146 ? 3.690 4.868 15.670 1.00 93.88 146 SER A C 1
ATOM 1232 O O . SER A 1 146 ? 4.710 4.223 15.893 1.00 93.88 146 SER A O 1
ATOM 1234 N N . ILE A 1 147 ? 2.998 4.731 14.534 1.00 93.44 147 ILE A N 1
ATOM 1235 C CA . ILE A 1 147 ? 3.385 3.805 13.463 1.00 93.44 147 ILE A CA 1
ATOM 1236 C C . ILE A 1 147 ? 4.715 4.220 12.819 1.00 93.44 147 ILE A C 1
ATOM 1238 O O . ILE A 1 147 ? 5.521 3.360 12.471 1.00 93.44 147 ILE A O 1
ATOM 1242 N N . GLN A 1 148 ? 4.958 5.520 12.635 1.00 91.25 148 GLN A N 1
ATOM 1243 C CA . GLN A 1 148 ? 6.214 6.020 12.063 1.00 91.25 148 GLN A CA 1
ATOM 1244 C C . GLN A 1 148 ? 7.407 5.892 13.022 1.00 91.25 148 GLN A C 1
ATOM 1246 O O . GLN A 1 148 ? 8.540 5.746 12.563 1.00 91.25 148 GLN A O 1
ATOM 1251 N N . GLU A 1 149 ? 7.167 5.956 14.332 1.00 93.88 149 GLU A N 1
ATOM 1252 C CA . GLU A 1 149 ? 8.186 5.769 15.372 1.00 93.88 149 GLU A CA 1
ATOM 1253 C C . GLU A 1 149 ? 8.502 4.283 15.629 1.00 93.88 149 GLU A C 1
ATOM 1255 O O . GLU A 1 149 ? 9.571 3.968 16.157 1.00 93.88 149 GLU A O 1
ATOM 1260 N N . ASP A 1 150 ? 7.635 3.362 15.192 1.00 93.38 150 ASP A N 1
ATOM 1261 C CA . ASP A 1 150 ? 7.916 1.925 15.170 1.00 93.38 150 ASP A CA 1
ATOM 1262 C C . ASP A 1 150 ? 8.960 1.590 14.087 1.00 93.38 150 ASP A C 1
ATOM 1264 O O . ASP A 1 150 ? 8.670 1.404 12.895 1.00 93.38 150 ASP A O 1
ATOM 1268 N N . LEU A 1 151 ? 10.219 1.520 14.530 1.00 91.38 151 LEU A N 1
ATOM 1269 C CA . LEU A 1 151 ? 11.369 1.199 13.688 1.00 91.38 151 LEU A CA 1
ATOM 1270 C C . LEU A 1 151 ? 11.282 -0.210 13.090 1.00 91.38 151 LEU A C 1
ATOM 1272 O O . LEU A 1 151 ? 11.688 -0.403 11.944 1.00 91.38 151 LEU A O 1
ATOM 1276 N N . GLU A 1 152 ? 10.754 -1.191 13.828 1.00 93.00 152 GLU A N 1
ATOM 1277 C CA . GLU A 1 152 ? 10.682 -2.577 13.358 1.00 93.00 152 GLU A CA 1
ATOM 1278 C C . GLU A 1 152 ? 9.673 -2.710 12.219 1.00 93.00 152 GLU A C 1
ATOM 1280 O O . GLU A 1 152 ? 9.981 -3.277 11.165 1.00 93.00 152 GLU A O 1
ATOM 1285 N N . LEU A 1 153 ? 8.482 -2.136 12.394 1.00 91.69 153 LEU A N 1
ATOM 1286 C CA . LEU A 1 153 ? 7.449 -2.111 11.366 1.00 91.69 153 LEU A CA 1
ATOM 1287 C C . LEU A 1 153 ? 7.901 -1.322 10.135 1.00 91.69 153 LEU A C 1
ATOM 1289 O O . LEU A 1 153 ? 7.732 -1.784 9.001 1.00 91.69 153 LEU A O 1
ATOM 1293 N N . THR A 1 154 ? 8.503 -0.150 10.341 1.00 90.38 154 THR A N 1
ATOM 1294 C CA . THR A 1 154 ? 8.968 0.703 9.243 1.00 90.38 154 THR A CA 1
ATOM 1295 C C . THR A 1 154 ? 10.052 0.004 8.419 1.00 90.38 154 THR A C 1
ATOM 1297 O O . THR A 1 154 ? 9.976 -0.017 7.184 1.00 90.38 154 THR A O 1
ATOM 1300 N N . GLU A 1 155 ? 11.017 -0.652 9.068 1.00 93.44 155 GLU A N 1
ATOM 1301 C CA . GLU A 1 155 ? 12.043 -1.440 8.378 1.00 93.44 155 GLU A CA 1
ATOM 1302 C C . GLU A 1 155 ? 11.477 -2.716 7.738 1.00 93.44 155 GLU A C 1
ATOM 1304 O O . GLU A 1 155 ? 11.900 -3.098 6.640 1.00 93.44 155 GLU A O 1
ATOM 1309 N N . LYS A 1 156 ? 10.457 -3.347 8.334 1.00 92.94 156 LYS A N 1
ATOM 1310 C CA . LYS A 1 156 ? 9.733 -4.463 7.703 1.00 92.94 156 LYS A CA 1
ATOM 1311 C C . LYS A 1 156 ? 9.076 -4.018 6.393 1.00 92.94 156 LYS A C 1
ATOM 1313 O O . LYS A 1 156 ? 9.325 -4.628 5.353 1.00 92.94 156 LYS A O 1
ATOM 1318 N N . ILE A 1 157 ? 8.287 -2.939 6.402 1.00 92.94 157 ILE A N 1
ATOM 1319 C CA . ILE A 1 157 ? 7.631 -2.413 5.189 1.00 92.94 157 ILE A CA 1
ATOM 1320 C C . ILE A 1 157 ? 8.688 -2.057 4.140 1.00 92.94 157 ILE A C 1
ATOM 1322 O O . ILE A 1 157 ? 8.559 -2.413 2.963 1.00 92.94 157 ILE A O 1
ATOM 1326 N N . ARG A 1 158 ? 9.771 -1.398 4.563 1.00 94.44 158 ARG A N 1
ATOM 1327 C CA . ARG A 1 158 ? 10.868 -1.004 3.681 1.00 94.44 158 ARG A CA 1
ATOM 1328 C C . ARG A 1 158 ? 11.546 -2.202 3.020 1.00 94.44 158 ARG A C 1
ATOM 1330 O O . ARG A 1 158 ? 11.692 -2.222 1.795 1.00 94.44 158 ARG A O 1
ATOM 1337 N N . SER A 1 159 ? 11.958 -3.189 3.808 1.00 95.19 159 SER A N 1
ATOM 1338 C CA . SER A 1 159 ? 12.685 -4.370 3.332 1.00 95.19 159 SER A CA 1
ATOM 1339 C C . SER A 1 159 ? 11.838 -5.232 2.394 1.00 95.19 159 SER A C 1
ATOM 1341 O O . SER A 1 159 ? 12.316 -5.605 1.317 1.00 95.19 159 SER A O 1
ATOM 1343 N N . VAL A 1 160 ? 10.566 -5.472 2.735 1.00 94.25 160 VAL A N 1
ATOM 1344 C CA . VAL A 1 160 ? 9.610 -6.188 1.874 1.00 94.25 160 VAL A CA 1
ATOM 1345 C C . VAL A 1 160 ? 9.430 -5.450 0.550 1.00 94.25 160 VAL A C 1
ATOM 1347 O O . VAL A 1 160 ? 9.578 -6.053 -0.514 1.00 94.25 160 VAL A O 1
ATOM 1350 N N . THR A 1 161 ? 9.208 -4.134 0.594 1.00 95.12 161 THR A N 1
ATOM 1351 C CA . THR A 1 161 ? 9.014 -3.319 -0.614 1.00 95.12 161 THR A CA 1
ATOM 1352 C C . THR A 1 161 ? 10.237 -3.356 -1.522 1.00 95.12 161 THR A C 1
ATOM 1354 O O . THR A 1 161 ? 10.112 -3.638 -2.712 1.00 95.12 161 THR A O 1
ATOM 1357 N N . ILE A 1 162 ? 11.434 -3.106 -0.984 1.00 95.94 162 ILE A N 1
ATOM 1358 C CA . ILE A 1 162 ? 12.671 -3.099 -1.776 1.00 95.94 162 ILE A CA 1
ATOM 1359 C C . ILE A 1 162 ? 12.912 -4.475 -2.402 1.00 95.94 162 ILE A C 1
ATOM 1361 O O . ILE A 1 162 ? 13.236 -4.563 -3.587 1.00 95.94 162 ILE A O 1
ATOM 1365 N N . THR A 1 163 ? 12.722 -5.549 -1.635 1.00 96.06 163 THR A N 1
ATOM 1366 C CA . THR A 1 163 ? 12.896 -6.926 -2.117 1.00 96.06 163 THR A CA 1
ATOM 1367 C C . THR A 1 163 ? 11.926 -7.236 -3.254 1.00 96.06 163 THR A C 1
ATOM 1369 O O . THR A 1 163 ? 12.335 -7.720 -4.312 1.00 96.06 163 THR A O 1
ATOM 1372 N N . TYR A 1 164 ? 10.652 -6.896 -3.075 1.00 95.56 164 TYR A N 1
ATOM 1373 C CA . TYR A 1 164 ? 9.605 -7.141 -4.057 1.00 95.56 164 TYR A CA 1
ATOM 1374 C C . TYR A 1 164 ? 9.817 -6.334 -5.348 1.00 95.56 164 TYR A C 1
ATOM 1376 O O . TYR A 1 164 ? 9.790 -6.891 -6.449 1.00 95.56 164 TYR A O 1
ATOM 1384 N N . VAL A 1 165 ? 10.116 -5.036 -5.228 1.00 96.25 165 VAL A N 1
ATOM 1385 C CA . VAL A 1 165 ? 10.399 -4.147 -6.368 1.00 96.25 165 VAL A CA 1
ATOM 1386 C C . VAL A 1 165 ? 11.644 -4.617 -7.129 1.00 96.25 165 VAL A C 1
ATOM 1388 O O . VAL A 1 165 ? 11.620 -4.694 -8.360 1.00 96.25 165 VAL A O 1
ATOM 1391 N N . ASN A 1 166 ? 12.711 -5.005 -6.423 1.00 96.44 166 ASN A N 1
ATOM 1392 C CA . ASN A 1 166 ? 13.909 -5.563 -7.052 1.00 96.44 166 ASN A CA 1
ATOM 1393 C C . ASN A 1 166 ? 13.598 -6.840 -7.847 1.00 96.44 166 ASN A C 1
ATOM 1395 O O . ASN A 1 166 ? 14.137 -7.015 -8.938 1.00 96.44 166 ASN A O 1
ATOM 1399 N N . LYS A 1 167 ? 12.734 -7.714 -7.317 1.00 95.75 167 LYS A N 1
ATOM 1400 C CA . LYS A 1 167 ? 12.405 -9.007 -7.931 1.00 95.75 167 LYS A CA 1
ATOM 1401 C C . LYS A 1 167 ? 11.484 -8.881 -9.147 1.00 95.75 167 LYS A C 1
ATOM 1403 O O . LYS A 1 167 ? 11.732 -9.539 -10.153 1.00 95.75 167 LYS A O 1
ATOM 1408 N N . PHE A 1 168 ? 10.438 -8.056 -9.075 1.00 95.44 168 PHE A N 1
ATOM 1409 C CA . PHE A 1 168 ? 9.382 -8.036 -10.101 1.00 95.44 168 PHE A CA 1
A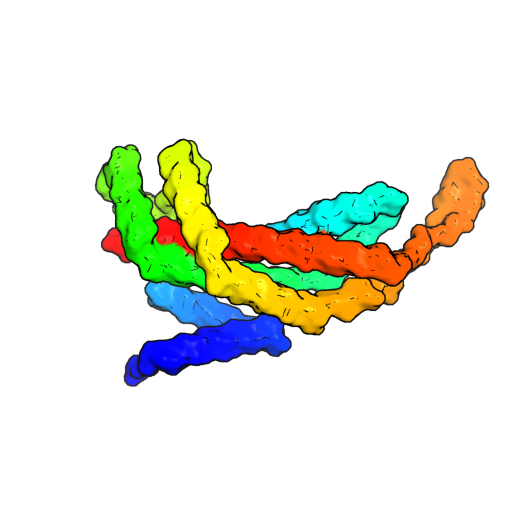TOM 1410 C C . PHE A 1 168 ? 9.371 -6.800 -10.998 1.00 95.44 168 PHE A C 1
ATOM 1412 O O . PHE A 1 168 ? 8.901 -6.879 -12.132 1.00 95.44 168 PHE A O 1
ATOM 1419 N N . ILE A 1 169 ? 9.891 -5.668 -10.521 1.00 96.44 169 ILE A N 1
ATOM 1420 C CA . ILE A 1 169 ? 9.750 -4.374 -11.201 1.00 96.44 169 ILE A CA 1
ATOM 1421 C C . ILE A 1 169 ? 11.056 -3.945 -11.862 1.00 96.44 169 ILE A C 1
ATOM 1423 O O . ILE A 1 169 ? 11.026 -3.448 -12.986 1.00 96.44 169 ILE A O 1
ATOM 1427 N N . LYS A 1 170 ? 12.206 -4.170 -11.216 1.00 97.06 170 LYS A N 1
ATOM 1428 C CA . LYS A 1 170 ? 13.516 -3.705 -11.698 1.00 97.06 170 LYS A CA 1
ATOM 1429 C C . LYS A 1 170 ? 13.758 -4.053 -13.163 1.00 97.06 170 LYS A C 1
ATOM 1431 O O . LYS A 1 170 ? 13.918 -3.151 -13.980 1.00 97.06 170 LYS A O 1
ATOM 1436 N N . THR A 1 171 ? 13.724 -5.338 -13.511 1.00 96.06 171 THR A N 1
ATOM 1437 C CA . THR A 1 171 ? 13.987 -5.784 -14.886 1.00 96.06 171 THR A CA 1
ATOM 1438 C C . THR A 1 171 ? 13.024 -5.141 -15.877 1.00 96.06 171 THR A C 1
ATOM 1440 O O . THR A 1 171 ? 13.474 -4.640 -16.899 1.00 96.06 171 THR A O 1
ATOM 1443 N N . LYS A 1 172 ? 11.730 -5.045 -15.541 1.00 96.19 172 LYS 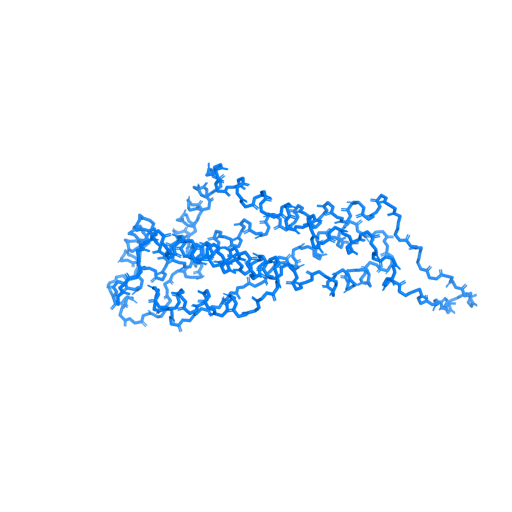A N 1
ATOM 1444 C CA . LYS A 1 172 ? 10.713 -4.431 -16.408 1.00 96.19 172 LYS A CA 1
ATOM 1445 C C . LYS A 1 172 ? 11.033 -2.977 -16.745 1.00 96.19 172 LYS A C 1
ATOM 1447 O O . LYS A 1 172 ? 10.888 -2.577 -17.897 1.00 96.19 172 LYS A O 1
ATOM 1452 N N . ILE A 1 173 ? 11.500 -2.208 -15.758 1.00 96.75 173 ILE A N 1
ATOM 1453 C CA . ILE A 1 173 ? 11.915 -0.815 -15.959 1.00 96.75 173 ILE A CA 1
ATOM 1454 C C . ILE A 1 173 ? 13.163 -0.742 -16.835 1.00 96.75 173 ILE A C 1
ATOM 1456 O O . ILE A 1 173 ? 13.178 0.017 -17.797 1.00 96.75 173 ILE A O 1
ATOM 1460 N N . PHE A 1 174 ? 14.183 -1.561 -16.572 1.00 95.69 174 PHE A N 1
ATOM 1461 C CA . PHE A 1 174 ? 15.409 -1.551 -17.378 1.00 95.69 174 PHE A CA 1
ATOM 1462 C C . PHE A 1 174 ? 15.206 -2.061 -18.814 1.00 95.69 174 PHE A C 1
ATOM 1464 O O . PHE A 1 174 ? 15.989 -1.719 -19.696 1.00 95.69 174 PHE A O 1
ATOM 1471 N N . THR A 1 175 ? 14.137 -2.814 -19.076 1.00 93.38 175 THR A N 1
ATOM 1472 C CA . THR A 1 175 ? 13.751 -3.263 -20.421 1.00 93.38 175 THR A CA 1
ATOM 1473 C C . THR A 1 175 ? 12.670 -2.402 -21.071 1.00 93.38 175 THR A C 1
ATOM 1475 O O . THR A 1 175 ? 12.148 -2.784 -22.114 1.00 93.38 175 THR A O 1
ATOM 1478 N N . ILE A 1 176 ? 12.298 -1.255 -20.488 1.00 92.94 176 ILE A N 1
ATOM 1479 C CA . ILE A 1 176 ? 11.150 -0.473 -20.972 1.00 92.94 176 ILE A CA 1
ATOM 1480 C C . ILE A 1 176 ? 11.294 -0.022 -22.428 1.00 92.94 176 ILE A C 1
ATOM 1482 O O . ILE A 1 176 ? 10.302 0.037 -23.144 1.00 92.94 176 ILE A O 1
ATOM 1486 N N . ASN A 1 177 ? 12.523 0.235 -22.887 1.00 90.38 177 ASN A N 1
ATOM 1487 C CA . ASN A 1 177 ? 12.789 0.640 -24.268 1.00 90.38 177 ASN A CA 1
ATOM 1488 C C . ASN A 1 177 ? 12.288 -0.389 -25.294 1.00 90.38 177 ASN A C 1
ATOM 1490 O O . ASN A 1 177 ? 11.932 0.004 -26.397 1.00 90.38 177 ASN A O 1
ATOM 1494 N N . ASN A 1 178 ? 12.179 -1.670 -24.921 1.00 88.44 178 ASN A N 1
ATOM 1495 C CA . ASN A 1 178 ? 11.629 -2.722 -25.785 1.00 88.44 178 ASN A CA 1
ATOM 1496 C C . ASN A 1 178 ? 10.116 -2.578 -26.018 1.00 88.44 178 ASN A C 1
ATOM 1498 O O . ASN A 1 178 ? 9.570 -3.223 -26.905 1.00 88.44 178 ASN A O 1
ATOM 1502 N N . PHE A 1 179 ? 9.443 -1.766 -25.202 1.00 86.25 179 PHE A N 1
ATOM 1503 C CA . PHE A 1 179 ? 8.002 -1.518 -25.246 1.00 86.25 179 PHE A CA 1
ATOM 1504 C C . PHE A 1 179 ? 7.671 -0.090 -25.698 1.00 86.25 179 PHE A C 1
ATOM 1506 O O . PHE A 1 179 ? 6.496 0.264 -25.792 1.00 86.25 179 PHE A O 1
ATOM 1513 N N . LEU A 1 180 ? 8.691 0.742 -25.941 1.00 84.50 180 LEU A N 1
ATOM 1514 C CA . LEU A 1 180 ? 8.525 2.079 -26.491 1.00 84.50 180 LEU A CA 1
ATOM 1515 C C . LEU A 1 180 ? 8.591 1.988 -28.018 1.00 84.50 180 LEU A C 1
ATOM 1517 O O . LEU A 1 180 ? 9.669 2.072 -28.607 1.00 84.50 180 LEU A O 1
ATOM 1521 N N . ASP A 1 181 ? 7.438 1.830 -28.663 1.00 68.62 181 ASP A N 1
ATOM 1522 C CA . ASP A 1 181 ? 7.366 1.909 -30.11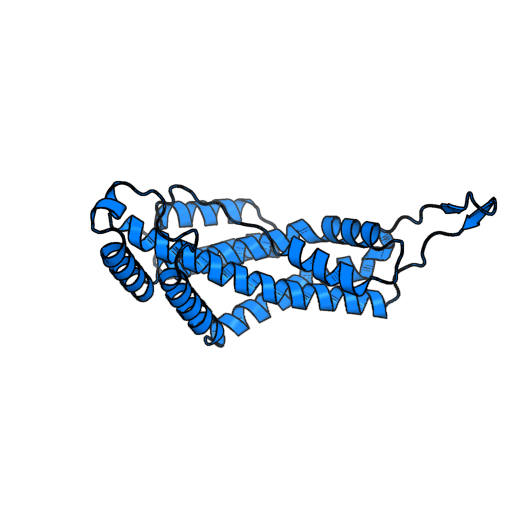9 1.00 68.62 181 ASP A CA 1
ATOM 1523 C C . ASP A 1 181 ? 7.673 3.343 -30.558 1.00 68.62 181 ASP A C 1
ATOM 1525 O O . ASP A 1 181 ? 6.965 4.296 -30.211 1.00 68.62 181 ASP A O 1
ATOM 1529 N N . LYS A 1 182 ? 8.737 3.516 -31.349 1.00 65.81 182 LYS A N 1
ATOM 1530 C CA . LYS A 1 182 ? 9.046 4.814 -31.953 1.00 65.81 182 LYS A CA 1
ATOM 1531 C C . LYS A 1 182 ? 8.026 5.116 -33.040 1.00 65.81 182 LYS A C 1
ATOM 1533 O O . LYS A 1 182 ? 8.158 4.669 -34.175 1.00 65.81 182 LYS A O 1
ATOM 1538 N N . GLN A 1 183 ? 7.025 5.919 -32.704 1.00 57.00 183 GLN A N 1
ATOM 1539 C CA . GLN A 1 183 ? 6.162 6.518 -33.713 1.00 57.00 183 GLN A CA 1
ATOM 1540 C C . GLN A 1 183 ? 6.966 7.547 -34.518 1.00 57.00 183 GLN A C 1
ATOM 1542 O O . GLN A 1 183 ? 7.615 8.430 -33.950 1.00 57.00 183 GLN A O 1
ATOM 1547 N N . ILE A 1 184 ? 6.933 7.420 -35.846 1.00 56.97 184 ILE A N 1
ATOM 1548 C CA . ILE A 1 184 ? 7.452 8.436 -36.764 1.00 56.97 184 ILE A CA 1
ATOM 1549 C C . ILE A 1 184 ? 6.582 9.682 -36.593 1.00 56.97 184 ILE A C 1
ATOM 1551 O O . ILE A 1 184 ? 5.361 9.601 -36.739 1.00 56.97 184 ILE A O 1
ATOM 1555 N N . LYS A 1 185 ? 7.192 10.827 -36.277 1.00 60.31 185 LYS A N 1
ATOM 1556 C CA . LYS A 1 185 ? 6.472 12.100 -36.214 1.00 60.31 185 LYS A CA 1
ATOM 1557 C C . LYS A 1 185 ? 6.730 12.864 -37.504 1.00 60.31 185 LYS A C 1
ATOM 1559 O O . LYS A 1 185 ? 7.872 13.159 -37.842 1.00 60.31 185 LYS A O 1
ATOM 1564 N N . ILE A 1 186 ? 5.658 13.169 -38.227 1.00 56.84 186 ILE A N 1
ATOM 1565 C CA . ILE A 1 186 ? 5.712 14.105 -39.348 1.00 56.84 186 ILE A CA 1
ATOM 1566 C C . ILE A 1 186 ? 5.483 15.487 -38.755 1.00 56.84 186 ILE A C 1
ATOM 1568 O O . ILE A 1 186 ? 4.415 15.769 -38.211 1.00 56.84 186 ILE A O 1
ATOM 1572 N N . ASN A 1 187 ? 6.508 16.325 -38.819 1.00 59.84 187 ASN A N 1
ATOM 1573 C CA . ASN A 1 187 ? 6.425 17.704 -38.392 1.00 59.84 187 ASN A CA 1
ATOM 1574 C C . ASN A 1 187 ? 5.758 18.508 -39.520 1.00 59.84 187 ASN A C 1
ATOM 1576 O O . ASN A 1 187 ? 6.351 18.748 -40.572 1.00 59.84 187 ASN A O 1
ATOM 1580 N N . LEU A 1 188 ? 4.476 18.836 -39.335 1.00 59.97 188 LEU A N 1
ATOM 1581 C CA . LEU A 1 188 ? 3.646 19.486 -40.356 1.00 59.97 188 LEU A CA 1
ATOM 1582 C C . LEU A 1 188 ? 4.074 20.937 -40.634 1.00 59.97 188 LEU A C 1
ATOM 1584 O O . LEU A 1 188 ? 3.785 21.444 -41.713 1.00 59.97 188 LEU A O 1
ATOM 1588 N N . ASP A 1 189 ? 4.807 21.569 -39.714 1.00 69.19 189 ASP A N 1
ATOM 1589 C CA . ASP A 1 189 ? 5.225 22.971 -39.834 1.00 69.19 189 ASP A CA 1
ATOM 1590 C C . ASP A 1 189 ? 6.438 23.154 -40.759 1.00 69.19 189 ASP A C 1
ATOM 1592 O O . ASP A 1 189 ? 6.627 24.213 -41.352 1.00 69.19 189 ASP A O 1
ATOM 1596 N N . ASN A 1 190 ? 7.274 22.124 -40.905 1.00 68.88 190 ASN A N 1
ATOM 1597 C CA . ASN A 1 190 ? 8.486 22.167 -41.733 1.00 68.88 190 ASN A CA 1
ATOM 1598 C C . ASN A 1 190 ? 8.588 21.004 -42.738 1.00 68.88 190 ASN A C 1
ATOM 1600 O O . ASN A 1 190 ? 9.595 20.886 -43.440 1.00 68.88 190 ASN A O 1
ATOM 1604 N N . GLY A 1 191 ? 7.570 20.138 -42.805 1.00 62.81 191 GLY A N 1
ATOM 1605 C CA . GLY A 1 191 ? 7.512 18.982 -43.702 1.00 62.81 191 GLY A CA 1
ATOM 1606 C C . GLY A 1 191 ? 8.574 17.914 -43.425 1.00 62.81 191 GLY A C 1
ATOM 1607 O O . GLY A 1 191 ? 8.786 17.035 -44.263 1.00 62.81 191 GLY A O 1
ATOM 1608 N N . ARG A 1 192 ? 9.279 17.981 -42.286 1.00 61.22 192 ARG A N 1
ATOM 1609 C CA . ARG A 1 192 ? 10.348 17.037 -41.946 1.00 61.22 192 ARG A CA 1
ATOM 1610 C C . ARG A 1 192 ? 9.799 15.815 -41.225 1.00 61.22 192 ARG A C 1
ATOM 1612 O O . ARG A 1 192 ? 8.905 15.890 -40.384 1.00 61.22 192 ARG A O 1
ATOM 1619 N N . ILE A 1 193 ? 10.378 14.668 -41.560 1.00 58.12 193 ILE A N 1
ATOM 1620 C CA . ILE A 1 193 ? 10.176 13.421 -40.832 1.00 58.12 193 ILE A CA 1
ATOM 1621 C C . ILE A 1 193 ? 11.169 13.424 -39.673 1.00 58.12 193 ILE A C 1
ATOM 1623 O O . ILE A 1 193 ? 12.358 13.170 -39.874 1.00 58.12 193 ILE A O 1
ATOM 1627 N N . ASP A 1 194 ? 10.682 13.705 -38.470 1.00 59.44 194 ASP A N 1
ATOM 1628 C CA . ASP A 1 194 ? 11.489 13.578 -37.267 1.00 59.44 194 ASP A CA 1
ATOM 1629 C C . ASP A 1 194 ? 11.470 12.112 -36.823 1.00 59.44 194 ASP A C 1
ATOM 1631 O O . ASP A 1 194 ? 10.417 11.484 -36.636 1.00 59.44 194 ASP A O 1
ATOM 1635 N N . ARG A 1 195 ? 12.666 11.536 -36.643 1.00 53.31 195 ARG A N 1
ATOM 1636 C CA . ARG A 1 195 ? 12.792 10.290 -35.883 1.00 53.31 195 ARG A CA 1
ATOM 1637 C C . ARG A 1 195 ? 12.263 10.620 -34.489 1.00 53.31 195 ARG A C 1
ATOM 1639 O O . ARG A 1 195 ? 12.760 11.554 -33.872 1.00 53.31 195 ARG A O 1
ATOM 1646 N N . GLY A 1 196 ? 11.227 9.910 -34.039 1.00 58.88 196 GLY A N 1
ATOM 1647 C CA . GLY A 1 196 ? 10.606 10.153 -32.737 1.00 58.88 196 GLY A CA 1
ATOM 1648 C C . GLY A 1 196 ? 11.620 10.177 -31.585 1.00 58.88 196 GLY A C 1
ATOM 1649 O O . GLY A 1 196 ? 12.783 9.809 -31.752 1.00 58.88 196 GLY A O 1
ATOM 1650 N N . SER A 1 197 ? 11.153 10.596 -30.409 1.00 66.44 197 SER A N 1
ATOM 1651 C CA . SER A 1 197 ? 11.948 10.793 -29.192 1.00 66.44 197 SER A CA 1
ATOM 1652 C C . SER A 1 197 ? 13.012 9.706 -28.958 1.00 66.44 197 SER A C 1
ATOM 1654 O O . SER A 1 197 ? 12.787 8.515 -29.203 1.00 66.44 197 SER A O 1
ATOM 1656 N N . GLU A 1 198 ? 14.199 10.118 -28.502 1.00 78.56 198 GLU A N 1
ATOM 1657 C CA . GLU A 1 198 ? 15.317 9.207 -28.230 1.00 78.56 198 GLU A CA 1
ATOM 1658 C C . GLU A 1 198 ? 14.940 8.143 -27.192 1.00 78.56 198 GLU A C 1
ATOM 1660 O O . GLU A 1 198 ? 14.078 8.370 -26.350 1.00 78.56 198 GLU A O 1
ATOM 1665 N N . PHE A 1 199 ? 15.569 6.966 -27.228 1.00 86.19 199 PHE A N 1
ATOM 1666 C CA . PHE A 1 199 ? 15.315 5.963 -26.189 1.00 86.19 199 PHE A CA 1
ATOM 1667 C C . PHE A 1 199 ? 15.803 6.457 -24.825 1.00 86.19 199 PHE A C 1
ATOM 1669 O O . PHE A 1 199 ? 16.688 7.308 -24.747 1.00 86.19 199 PHE A O 1
ATOM 1676 N N . LEU A 1 200 ? 15.242 5.902 -23.751 1.00 89.69 200 LEU A N 1
ATOM 1677 C CA . LEU A 1 200 ? 15.693 6.226 -22.404 1.00 89.69 200 LEU A CA 1
ATOM 1678 C C . LEU A 1 200 ? 17.110 5.695 -22.194 1.00 89.69 200 LEU A C 1
ATOM 1680 O O . LEU A 1 200 ? 17.395 4.515 -22.414 1.00 89.69 200 LEU A O 1
ATOM 1684 N N . THR A 1 201 ? 17.990 6.572 -21.742 1.00 93.06 201 THR A N 1
ATOM 1685 C CA . THR A 1 201 ? 19.367 6.248 -21.378 1.00 93.06 201 THR A CA 1
ATOM 1686 C C . THR A 1 201 ? 19.425 5.496 -20.043 1.00 93.06 201 THR A C 1
ATOM 1688 O O . THR A 1 201 ? 18.508 5.565 -19.224 1.00 93.06 201 THR A O 1
ATOM 1691 N N . ILE A 1 202 ? 20.529 4.790 -19.768 1.00 93.81 202 ILE A N 1
ATOM 1692 C CA . ILE A 1 202 ? 20.725 4.076 -18.490 1.00 93.81 202 ILE A CA 1
ATOM 1693 C C . ILE A 1 202 ? 20.561 5.006 -17.264 1.00 93.81 202 ILE A C 1
ATOM 1695 O O . ILE A 1 202 ? 19.896 4.596 -16.305 1.00 93.81 202 ILE A O 1
ATOM 1699 N N . PRO A 1 203 ? 21.091 6.248 -17.260 1.00 95.62 203 PRO A N 1
ATOM 1700 C CA . PRO A 1 203 ? 20.852 7.193 -16.169 1.00 95.62 203 PRO A CA 1
ATOM 1701 C C . PRO A 1 203 ? 19.371 7.551 -15.992 1.00 95.62 203 PRO A C 1
ATOM 1703 O O . PRO A 1 203 ? 18.884 7.587 -14.862 1.00 95.62 203 PRO A O 1
ATOM 1706 N N . GLU A 1 204 ? 18.630 7.751 -17.086 1.00 94.75 204 GLU A N 1
ATOM 1707 C CA . GLU A 1 204 ? 17.189 8.027 -17.030 1.00 94.75 204 GLU A CA 1
ATOM 1708 C C . GLU A 1 204 ? 16.413 6.834 -16.463 1.00 94.75 204 GLU A C 1
ATOM 1710 O O . GLU A 1 204 ? 15.587 7.012 -15.569 1.00 94.75 204 GLU A O 1
ATOM 1715 N N . LEU A 1 205 ? 16.721 5.613 -16.911 1.00 96.62 205 LEU A N 1
ATOM 1716 C CA . LEU A 1 205 ? 16.113 4.383 -16.390 1.00 96.62 205 LEU A CA 1
ATOM 1717 C C . LEU A 1 205 ? 16.390 4.201 -14.896 1.00 96.62 205 LEU A C 1
ATOM 1719 O O . LEU A 1 205 ? 15.495 3.842 -14.130 1.00 96.62 205 LEU A O 1
ATOM 1723 N N . THR A 1 206 ? 17.614 4.505 -14.468 1.00 97.31 206 THR A N 1
ATOM 1724 C CA . THR A 1 206 ? 18.013 4.440 -13.058 1.00 97.31 206 THR A CA 1
ATOM 1725 C C . THR A 1 206 ? 17.248 5.464 -12.223 1.00 97.31 206 THR A C 1
ATOM 1727 O O . THR A 1 206 ? 16.736 5.127 -11.154 1.00 97.31 206 THR A O 1
ATOM 1730 N N . ASN A 1 207 ? 17.107 6.693 -12.722 1.00 97.19 207 ASN A N 1
ATOM 1731 C CA . ASN A 1 207 ? 16.328 7.736 -12.061 1.00 97.19 207 ASN A CA 1
ATOM 1732 C C . ASN A 1 207 ? 14.846 7.340 -11.958 1.00 97.19 207 ASN A C 1
ATOM 1734 O O . ASN A 1 207 ? 14.269 7.416 -10.876 1.00 97.19 207 ASN A O 1
ATOM 1738 N N . ILE A 1 208 ? 14.239 6.831 -13.039 1.00 97.56 208 ILE A N 1
ATOM 1739 C CA . ILE A 1 208 ? 12.858 6.316 -13.026 1.00 97.56 208 ILE A CA 1
ATOM 1740 C C . ILE A 1 208 ? 12.708 5.228 -11.959 1.00 97.56 208 ILE A C 1
ATOM 1742 O O . ILE A 1 208 ? 11.799 5.298 -11.131 1.00 97.56 208 ILE A O 1
ATOM 1746 N N . TYR A 1 209 ? 13.619 4.253 -11.938 1.00 97.94 209 TYR A N 1
ATOM 1747 C CA . TYR A 1 209 ? 13.595 3.156 -10.975 1.00 97.94 209 TYR A CA 1
ATOM 1748 C C . TYR A 1 209 ? 13.662 3.652 -9.523 1.00 97.94 209 TYR A C 1
ATOM 1750 O O . TYR A 1 209 ? 12.860 3.241 -8.681 1.00 97.94 209 TYR A O 1
ATOM 1758 N N . GLN A 1 210 ? 14.556 4.598 -9.234 1.00 97.56 210 GLN A N 1
ATOM 1759 C CA . GLN A 1 210 ? 14.648 5.231 -7.918 1.00 97.56 210 GLN A CA 1
ATOM 1760 C C . GLN A 1 210 ? 13.358 5.977 -7.557 1.00 97.56 210 GLN A C 1
ATOM 1762 O O . GLN A 1 210 ? 12.844 5.820 -6.449 1.00 97.56 210 GLN A O 1
ATOM 1767 N N . LYS A 1 211 ? 12.781 6.754 -8.486 1.00 97.62 211 LYS A N 1
ATOM 1768 C CA . LYS A 1 211 ? 11.511 7.464 -8.256 1.00 97.62 211 LYS A CA 1
ATOM 1769 C C . LYS A 1 211 ? 10.360 6.510 -7.965 1.00 97.62 211 LYS A C 1
ATOM 1771 O O . LYS A 1 211 ? 9.535 6.844 -7.111 1.00 97.62 211 LYS A O 1
ATOM 1776 N N . ILE A 1 212 ? 10.320 5.345 -8.611 1.00 97.88 212 ILE A N 1
ATOM 1777 C CA . ILE A 1 212 ? 9.353 4.283 -8.309 1.00 97.88 212 ILE A CA 1
ATOM 1778 C C . ILE A 1 212 ? 9.545 3.801 -6.870 1.00 97.88 212 ILE A C 1
ATOM 1780 O O . ILE A 1 212 ? 8.597 3.893 -6.100 1.00 97.88 212 ILE A O 1
ATOM 1784 N N . ILE A 1 213 ? 10.755 3.388 -6.470 1.00 97.25 213 ILE A N 1
ATOM 1785 C CA . ILE A 1 213 ? 11.020 2.909 -5.099 1.00 97.25 213 ILE A CA 1
ATOM 1786 C C . ILE A 1 213 ? 10.594 3.945 -4.052 1.00 97.25 213 ILE A C 1
ATOM 1788 O O . ILE A 1 213 ? 9.810 3.629 -3.160 1.00 97.25 213 ILE A O 1
ATOM 1792 N N . TYR A 1 214 ? 11.078 5.187 -4.162 1.00 96.62 214 TYR A N 1
ATOM 1793 C CA . TYR A 1 214 ? 10.817 6.217 -3.152 1.00 96.62 214 TYR A CA 1
ATOM 1794 C C . TYR A 1 214 ? 9.334 6.574 -3.041 1.00 96.62 214 TYR A C 1
ATOM 1796 O O . TYR A 1 214 ? 8.802 6.708 -1.938 1.00 96.62 214 TYR A O 1
ATOM 1804 N N . SER A 1 215 ? 8.654 6.741 -4.180 1.00 97.12 215 SER A N 1
ATOM 1805 C CA . SER A 1 215 ? 7.225 7.068 -4.173 1.00 97.12 215 SER A CA 1
ATOM 1806 C C . SER A 1 215 ? 6.374 5.895 -3.705 1.00 97.12 215 SER A C 1
ATOM 1808 O O . SER A 1 215 ? 5.375 6.120 -3.019 1.00 97.12 215 SER A O 1
ATOM 1810 N N . TYR A 1 216 ? 6.779 4.665 -4.019 1.00 97.31 216 TYR A N 1
ATOM 1811 C CA . TYR A 1 216 ? 6.051 3.479 -3.614 1.00 97.31 216 TYR A CA 1
ATOM 1812 C C . TYR A 1 216 ? 6.170 3.223 -2.115 1.00 97.31 216 TYR A C 1
ATOM 1814 O O . TYR A 1 216 ? 5.140 3.104 -1.465 1.00 97.31 216 TYR A O 1
ATOM 1822 N N . LEU A 1 217 ? 7.384 3.277 -1.554 1.00 95.81 217 LEU A N 1
ATOM 1823 C CA . LEU A 1 217 ? 7.622 3.178 -0.107 1.00 95.81 217 LEU A CA 1
ATOM 1824 C C . LEU A 1 217 ? 6.747 4.159 0.675 1.00 95.81 217 LEU A C 1
ATOM 1826 O O . LEU A 1 217 ? 5.968 3.755 1.531 1.00 95.81 217 LEU A O 1
ATOM 1830 N N . ARG A 1 218 ? 6.808 5.447 0.315 1.00 94.62 218 ARG A N 1
ATOM 1831 C CA . ARG A 1 218 ? 6.008 6.487 0.974 1.00 94.62 218 ARG A CA 1
ATOM 1832 C C . ARG A 1 218 ? 4.506 6.212 0.877 1.00 94.62 218 ARG A C 1
ATOM 1834 O O . ARG A 1 218 ? 3.765 6.496 1.812 1.00 94.62 218 ARG A O 1
ATOM 1841 N N . SER A 1 219 ? 4.050 5.717 -0.272 1.00 95.62 219 SER A N 1
ATOM 1842 C CA . SER A 1 219 ? 2.628 5.449 -0.493 1.00 95.62 219 SER A CA 1
ATOM 1843 C C . SER A 1 219 ? 2.171 4.209 0.274 1.00 95.62 219 SER A C 1
ATOM 1845 O O . SER A 1 219 ? 1.121 4.273 0.893 1.00 95.62 219 SER A O 1
ATOM 1847 N N . LEU A 1 220 ? 2.979 3.146 0.326 1.00 95.69 220 LEU A N 1
ATOM 1848 C CA . LEU A 1 220 ? 2.693 1.929 1.089 1.00 95.69 220 LEU A CA 1
ATOM 1849 C C . LEU A 1 220 ? 2.629 2.177 2.593 1.00 95.69 220 LEU A C 1
ATOM 1851 O O . LEU A 1 220 ? 1.702 1.693 3.236 1.00 95.69 220 LEU A O 1
ATOM 1855 N N . THR A 1 221 ? 3.549 2.968 3.154 1.00 94.75 221 THR A N 1
ATOM 1856 C CA . THR A 1 221 ? 3.475 3.364 4.571 1.00 94.75 221 THR A CA 1
ATOM 1857 C C . THR A 1 221 ? 2.159 4.081 4.857 1.00 94.75 221 THR A C 1
ATOM 1859 O O . THR A 1 221 ? 1.462 3.759 5.816 1.00 94.75 221 THR A O 1
ATOM 1862 N N . LYS A 1 222 ? 1.752 4.999 3.972 1.00 94.31 222 LYS A N 1
ATOM 1863 C CA . LYS A 1 222 ? 0.447 5.651 4.088 1.00 94.31 222 LYS A CA 1
ATOM 1864 C C . LYS A 1 222 ? -0.707 4.648 3.951 1.00 94.31 222 LYS A C 1
ATOM 1866 O O . LYS A 1 222 ? -1.728 4.818 4.618 1.00 94.31 222 LYS A O 1
ATOM 1871 N N . THR A 1 223 ? -0.570 3.618 3.108 1.00 95.56 223 THR A N 1
ATOM 1872 C CA . THR A 1 223 ? -1.611 2.597 2.881 1.00 95.56 223 THR A CA 1
ATOM 1873 C C . THR A 1 223 ? -1.833 1.831 4.159 1.00 95.56 223 THR A C 1
ATOM 1875 O O . THR A 1 223 ? -2.975 1.730 4.598 1.00 95.56 223 THR A O 1
ATOM 1878 N N . TYR A 1 224 ? -0.738 1.408 4.786 1.00 95.75 224 TYR A N 1
ATOM 1879 C CA . TYR A 1 224 ? -0.752 0.762 6.082 1.00 95.75 224 TYR A CA 1
ATOM 1880 C C . TYR A 1 224 ? -1.483 1.624 7.120 1.00 95.75 224 TYR A C 1
ATOM 1882 O O . TYR A 1 224 ? -2.510 1.190 7.632 1.00 95.75 224 TYR A O 1
ATOM 1890 N N . ILE A 1 225 ? -1.053 2.873 7.341 1.00 95.12 225 ILE A N 1
ATOM 1891 C CA . ILE A 1 225 ? -1.654 3.781 8.341 1.00 95.12 225 ILE A CA 1
ATOM 1892 C C . ILE A 1 225 ? -3.151 4.005 8.077 1.00 95.12 225 ILE A C 1
ATOM 1894 O O . ILE A 1 225 ? -3.975 3.912 8.982 1.00 95.12 225 ILE A O 1
ATOM 1898 N N . THR A 1 226 ? -3.529 4.253 6.821 1.00 93.69 226 THR A N 1
ATOM 1899 C CA . THR A 1 226 ? -4.937 4.490 6.459 1.00 93.69 226 THR A CA 1
ATOM 1900 C C . THR A 1 226 ? -5.790 3.242 6.689 1.00 93.69 226 THR A C 1
ATOM 1902 O O . THR A 1 226 ? -6.914 3.337 7.172 1.00 93.69 226 THR A O 1
ATOM 1905 N N . SER A 1 227 ? -5.275 2.065 6.330 1.00 93.31 227 SER A N 1
ATOM 1906 C CA . SER A 1 227 ? -5.978 0.799 6.549 1.00 93.31 227 SER A CA 1
ATOM 1907 C C . SER A 1 227 ? -6.077 0.447 8.032 1.00 93.31 227 SER A C 1
ATOM 1909 O O . SER A 1 227 ? -7.128 -0.003 8.474 1.00 93.31 227 SER A O 1
ATOM 1911 N N . TYR A 1 228 ? -5.036 0.754 8.807 1.00 94.94 228 TYR A N 1
ATOM 1912 C CA . TYR A 1 228 ? -5.013 0.618 10.255 1.00 94.94 228 TYR A CA 1
ATOM 1913 C C . TYR A 1 228 ? -6.095 1.481 10.902 1.00 94.94 228 TYR A C 1
ATOM 1915 O O . TYR A 1 228 ? -6.903 0.967 11.668 1.00 94.94 228 TYR A O 1
ATOM 1923 N N . TRP A 1 229 ? -6.201 2.754 10.509 1.00 94.44 229 TRP A N 1
ATOM 1924 C CA . TRP A 1 229 ? -7.274 3.645 10.957 1.00 94.44 229 TRP A CA 1
ATOM 1925 C C . TRP A 1 229 ? -8.670 3.051 10.730 1.00 94.44 229 TRP A C 1
ATOM 1927 O O . TRP A 1 229 ? -9.520 3.093 11.621 1.00 94.44 229 TRP A O 1
ATOM 1937 N N . TYR A 1 230 ? -8.907 2.461 9.557 1.00 91.69 230 TYR A N 1
ATOM 1938 C CA . TYR A 1 230 ? -10.174 1.787 9.264 1.00 91.69 230 TYR A CA 1
ATOM 1939 C C . TYR A 1 230 ? -10.391 0.555 10.139 1.00 91.69 230 TYR A C 1
ATOM 1941 O O . TYR A 1 230 ? -11.473 0.402 10.696 1.00 91.69 230 TYR A O 1
ATOM 1949 N N . GLY A 1 231 ? -9.355 -0.263 10.337 1.00 91.56 231 GLY A N 1
ATOM 1950 C CA . GLY A 1 231 ? -9.411 -1.415 11.234 1.00 91.56 231 GLY A CA 1
ATOM 1951 C C . GLY A 1 231 ? -9.817 -1.029 12.657 1.00 91.56 231 GLY A C 1
ATOM 1952 O O . GLY A 1 231 ? -10.715 -1.647 13.220 1.00 91.56 231 GLY A O 1
ATOM 1953 N N . VAL A 1 232 ? -9.224 0.032 13.216 1.00 93.62 232 VAL A N 1
ATOM 1954 C CA . VAL A 1 232 ? -9.557 0.508 14.571 1.00 93.62 232 VAL A CA 1
ATOM 1955 C C . VAL A 1 232 ? -11.009 1.003 14.650 1.00 93.62 232 VAL A C 1
ATOM 1957 O O . VAL A 1 232 ? -11.727 0.676 15.593 1.00 93.62 232 VAL A O 1
ATOM 1960 N N . ASN A 1 233 ? -11.478 1.760 13.653 1.00 91.31 233 ASN A N 1
ATOM 1961 C CA . ASN A 1 233 ? -12.867 2.234 13.619 1.00 91.31 233 ASN A CA 1
ATOM 1962 C C . ASN A 1 233 ? -13.867 1.071 13.548 1.00 91.31 233 ASN A C 1
ATOM 1964 O O . ASN A 1 233 ? -14.851 1.046 14.289 1.00 91.31 233 ASN A O 1
ATOM 1968 N N . ASP A 1 234 ? -13.600 0.092 12.687 1.00 89.31 234 ASP A N 1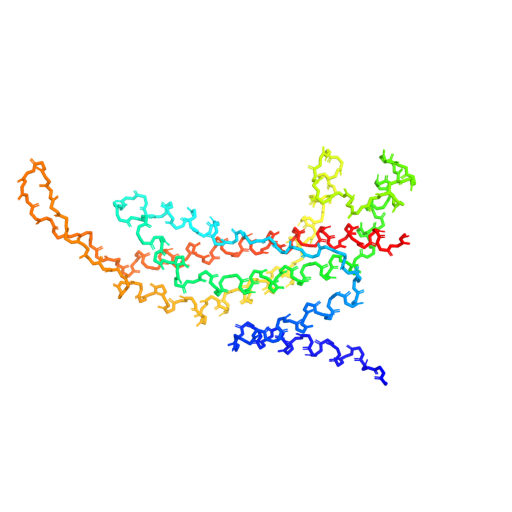
ATOM 1969 C CA . ASP A 1 234 ? -14.441 -1.094 12.548 1.00 89.31 234 ASP A CA 1
ATOM 1970 C C . ASP A 1 234 ? -14.395 -1.976 13.800 1.00 89.31 234 ASP A C 1
ATOM 1972 O O . ASP A 1 234 ? -15.404 -2.579 14.167 1.00 89.31 234 ASP A O 1
ATOM 1976 N N . ARG A 1 235 ? -13.265 -2.003 14.517 1.00 90.06 235 ARG A N 1
ATOM 1977 C CA . ARG A 1 235 ? -13.158 -2.669 15.817 1.00 90.06 235 ARG A CA 1
ATOM 1978 C C . ARG A 1 235 ? -14.125 -2.075 16.830 1.00 90.06 235 ARG A C 1
ATOM 1980 O O . ARG A 1 235 ? -14.806 -2.844 17.505 1.00 90.06 235 ARG A O 1
ATOM 1987 N N . VAL A 1 236 ? -14.238 -0.750 16.909 1.00 90.56 236 VAL A N 1
ATOM 1988 C CA . VAL A 1 236 ? -15.219 -0.092 17.787 1.00 90.56 236 VAL A CA 1
ATOM 1989 C C . VAL A 1 236 ? -16.640 -0.496 17.408 1.00 90.56 236 VAL A C 1
ATOM 1991 O O . VAL A 1 236 ? -17.391 -0.948 18.266 1.00 90.56 236 VAL A O 1
ATOM 1994 N N . LEU A 1 237 ? -16.991 -0.414 16.123 1.00 87.56 237 LEU A N 1
ATOM 1995 C CA . LEU A 1 237 ? -18.325 -0.795 15.648 1.00 87.56 237 LEU A CA 1
ATOM 1996 C C . LEU A 1 237 ? -18.637 -2.276 15.905 1.00 87.56 237 LEU A C 1
ATOM 1998 O O . LEU A 1 237 ? -19.763 -2.604 16.245 1.00 87.56 237 LEU A O 1
ATOM 2002 N N . SER A 1 238 ? -17.648 -3.170 15.806 1.00 86.38 238 SER A N 1
ATOM 2003 C CA . SER A 1 238 ? -17.829 -4.614 16.030 1.00 86.38 238 SER A CA 1
ATOM 2004 C C . SER A 1 238 ? -18.219 -4.998 17.464 1.00 86.38 238 SER A C 1
ATOM 2006 O O . SER A 1 238 ? -18.637 -6.136 17.698 1.00 86.38 238 SER A O 1
ATOM 2008 N N . ARG A 1 239 ? -18.050 -4.080 18.429 1.00 85.94 239 ARG A N 1
ATOM 2009 C CA . ARG A 1 239 ? -18.418 -4.280 19.839 1.00 85.94 239 ARG A CA 1
ATOM 2010 C C . ARG A 1 239 ? -19.927 -4.130 20.083 1.00 85.94 239 ARG A C 1
ATOM 2012 O O . ARG A 1 239 ? -20.384 -4.534 21.152 1.00 85.94 239 ARG A O 1
ATOM 2019 N N . TYR A 1 240 ? -20.671 -3.585 19.118 1.00 83.62 240 TYR A N 1
ATOM 2020 C CA . TYR A 1 240 ? -22.086 -3.216 19.219 1.00 83.62 240 TYR A CA 1
ATOM 2021 C C . TYR A 1 240 ? -22.926 -3.887 18.121 1.00 83.62 240 TYR A C 1
ATOM 2023 O O . TYR A 1 240 ? -24.115 -4.166 18.400 1.00 83.62 240 TYR A O 1
#

Radius of gyration: 22.15 Å; Cα contacts (8 Å, |Δi|>4): 229; chains: 1; bounding box: 48×52×68 Å

Nearest PDB structures (foldseek):
  8q5d-assembly2_D  TM=1.406E-01  e=6.151E+00  Plasmodium falciparum 3D7
  8q5d-assembly1_A  TM=1.404E-01  e=6.763E+00  Plasmodium falciparum 3D7

Organism: NCBI:txid2053367

Foldseek 3Di:
DDDPPVVVVVLLVVLLCCCQPVVDVVSVVVLVVVCCVVQVDPDDDADDCLLVLLLVLLLVLCVVDPCSVVLSVLLCVQCVVNLVSVLVVLLSVLLVLLLPDVPLLVVQLVVQCVPPNDVCLVPDPFRPLDPDDPVSVVSLVVLLVVLVVPPVNLVVLLVVLVVSCVPRPLVCLVCSLVVDDFDFDQPPVVRDTDRHDDGQDPVSSVSSSVSSSVSSSVVSSVSSSSSSVVSSRSSNSSVD

Solvent-accessible surface area (backbone atoms only — not comparable to full-atom values): 13496 Å² total; per-residue (Å²): 134,85,79,54,72,73,54,52,56,51,47,51,53,51,29,51,47,35,29,69,77,67,64,34,63,66,33,47,56,50,52,48,53,52,48,37,69,76,64,64,60,87,78,87,72,89,82,87,54,43,64,65,42,24,51,54,46,39,51,62,77,34,66,94,45,92,58,38,68,59,52,48,54,49,50,47,74,75,38,45,68,66,52,50,48,54,47,49,53,40,27,51,52,20,20,54,52,20,42,68,34,62,67,63,16,52,53,52,44,54,51,42,43,72,77,63,36,77,65,48,58,82,74,45,97,66,79,68,84,63,77,84,48,70,70,53,44,55,55,50,51,50,52,49,48,54,56,68,69,33,60,68,60,48,50,48,55,47,52,52,48,53,52,51,41,58,72,70,40,46,64,57,57,75,49,41,64,83,71,58,78,76,56,78,40,72,41,82,91,76,75,42,78,43,80,38,82,78,77,79,47,72,70,54,41,50,51,44,52,49,34,40,52,58,34,34,53,58,36,42,56,50,37,21,49,55,26,15,54,45,17,19,45,50,39,45,51,71,78,99

Mean predicted aligned error: 7.17 Å

Sequence (240 aa):
MALPITDIKKLHQSLEYNFLYNKDLNSMHLLLQMLENEVKLKKFKPKYYCMKSINRSVSRSLYYRDDKNYIIRTIDKLINDDINRLELSTYLDGYSSGYKDDYYANMIEELALTIFGRECFYKGDILFHQINSEKELEVYELIEKSIQEDLELTEKIRSVTITYVNKFIKTKIFTINNFLDKQIKINLDNGRIDRGSEFLTIPELTNIYQKIIYSYLRSLTKTYITSYWYGVNDRVLSRY

Secondary structure (DSSP, 8-state):
-PPPHHHHHHHHHHHHHHHHHH--HHHHHHHHHHHHHHH--S---PPP-HHHHHHHHHHHHTTT-TTHHHHHHHHHHHHHHHHHHHHHHHHHHHHHHHHT-HHHHHHHHHHHHHHH-THHHHH-S-SSSS--SHHHHHHHHHHHHHHHH-HHHHHHHHHHHHHHHHHHTHHHHHTGGGG---PPEEETTTTEEEPPSPPPPHHHHHHHHHHHHHHHHHHHHHHHHHHHHHHHHHHHHTT-

pLDDT: mean 86.9, std 11.7, range [38.12, 97.94]